Protein AF-0000000085125253 (afdb_homodimer)

Nearest PDB structures (foldseek):
  2y75-assembly1_E  TM=8.757E-01  e=5.645E-10  Bacillus subtilis
  3lwf-assembly1_A  TM=8.964E-01  e=1.406E-09  Listeria innocua
  4cic-assembly1_B  TM=8.624E-01  e=1.494E-09  Thermincola potens JR
  4chu-assembly1_A  TM=8.860E-01  e=1.112E-08  Escherichia coli K-12
  7b0c-assembly1_B  TM=8.410E-01  e=1.616E-07  Streptomyces coelicolor A3(2)

Solvent-accessible surface area (backbone atoms only — not comparable to full-atom values): 14704 Å² total; per-residue (Å²): 100,22,40,32,49,59,58,30,45,50,43,50,41,46,50,49,54,48,66,67,48,82,78,79,57,48,43,39,64,68,55,46,19,63,75,47,70,37,60,56,73,61,45,52,54,45,51,50,40,35,34,74,65,58,54,30,41,76,42,80,64,100,80,19,22,37,35,64,53,58,61,45,76,75,39,37,45,40,58,56,37,30,51,58,57,72,52,80,33,45,53,77,51,82,55,86,46,65,42,58,42,53,50,52,52,52,49,34,55,55,53,53,56,74,29,65,47,27,54,50,57,52,53,59,35,46,54,50,48,53,51,54,56,58,63,75,100,100,22,40,32,48,58,58,32,45,50,44,50,40,46,51,50,54,48,66,68,48,80,79,79,56,48,41,39,62,69,56,45,21,64,75,48,70,38,61,58,73,60,43,52,53,46,51,50,39,34,34,74,67,59,55,30,41,77,42,81,64,98,79,18,21,37,34,66,54,58,61,46,76,76,37,36,44,41,58,55,36,29,51,56,56,72,52,79,36,45,55,77,51,82,55,84,46,65,41,57,41,53,51,50,52,52,50,35,55,56,54,53,57,74,29,65,48,28,54,51,56,52,53,59,36,44,54,51,48,52,50,53,56,60,62,73,99

Radius of gyration: 22.9 Å; Cα contacts (8 Å, |Δi|>4): 423; chains: 2; bounding box: 35×75×64 Å

Sequence (274 aa):
MALISSKGVYGLAAMHELLQNEENKPMQSREISARADIPQSYLEQLLGKLKHAGLVLSTRGSKGGYMLAKDPKDILIKDIIIALEDDIKIIDTKSNNPILNIFFDETKEKTKKLFNLSLKDLKQYQDKYNQYLHYSIMALISSKGVYGLAAMHELLQNEENKPMQSREISARADIPQSYLEQLLGKLKHAGLVLSTRGSKGGYMLAKDPKDILIKDIIIALEDDIKIIDTKSNNPILNIFFDETKEKTKKLFNLSLKDLKQYQDKYNQYLHYSI

InterPro domains:
  IPR000944 Transcription regulator Rrf2 [PF02082] (4-97)
  IPR000944 Transcription regulator Rrf2 [PS51197] (3-136)
  IPR000944 Transcription regulator Rrf2 [PTHR33221] (4-124)
  IPR000944 Transcription regulator Rrf2 [TIGR00738] (4-100)
  IPR030489 Transcription regulator Rrf2-type, conserved site [PS01332] (50-68)
  IPR036388 Winged helix-like DNA-binding domain superfamily [G3DSA:1.10.10.10] (3-137)
  IPR036390 Winged helix DNA-binding domain superfamily [SSF46785] (4-123)

Organism: Arcobacter nitrofigilis (strain ATCC 33309 / DSM 7299 / CCUG 15893 / LMG 7604 / NCTC 12251 / CI) (NCBI:txid572480)

Structure (mmCIF, N/CA/C/O backbone):
data_AF-0000000085125253-model_v1
#
loop_
_entity.id
_entity.type
_entity.pdbx_descrip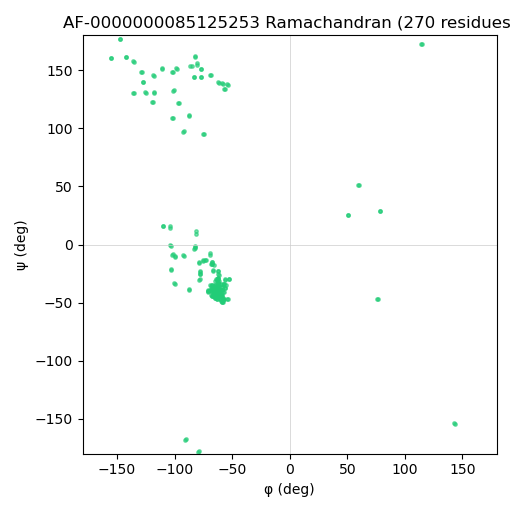tion
1 polymer 'Transcriptional regulator, BadM/Rrf2 family'
#
loop_
_atom_site.group_PDB
_atom_site.id
_atom_site.type_symbol
_atom_site.label_atom_id
_atom_site.label_alt_id
_atom_site.label_comp_id
_atom_site.label_asym_id
_atom_site.label_entity_id
_atom_site.label_seq_id
_atom_site.pdbx_PDB_ins_code
_atom_site.Cartn_x
_atom_site.Cartn_y
_atom_site.Cartn_z
_atom_site.occupancy
_atom_site.B_iso_or_equiv
_atom_site.auth_seq_id
_atom_site.auth_comp_id
_atom_site.auth_asym_id
_atom_site.auth_atom_id
_atom_site.pdbx_PDB_model_num
ATOM 1 N N . MET A 1 1 ? 9.805 2.846 -0.818 1 66.94 1 MET A N 1
ATOM 2 C CA . MET A 1 1 ? 9.383 1.567 -0.251 1 66.94 1 MET A CA 1
ATOM 3 C C . MET A 1 1 ? 8.008 1.163 -0.78 1 66.94 1 MET A C 1
ATOM 5 O O . MET A 1 1 ? 7.176 2.021 -1.074 1 66.94 1 MET A O 1
ATOM 9 N N . ALA A 1 2 ? 7.828 -0.091 -1.382 1 88.06 2 ALA A N 1
ATOM 10 C CA . ALA A 1 2 ? 6.594 -0.542 -2.018 1 88.06 2 ALA A CA 1
ATOM 11 C C . ALA A 1 2 ? 5.785 -1.433 -1.076 1 88.06 2 ALA A C 1
ATOM 13 O O . ALA A 1 2 ? 6.34 -2.033 -0.153 1 88.06 2 ALA A O 1
ATOM 14 N N . LEU A 1 3 ? 4.559 -1.455 -1.214 1 92.19 3 LEU A N 1
ATOM 15 C CA . LEU A 1 3 ? 3.658 -2.258 -0.397 1 92.19 3 LEU A CA 1
ATOM 16 C C . LEU A 1 3 ? 4.02 -3.736 -0.48 1 92.19 3 LEU A C 1
ATOM 18 O O . LEU A 1 3 ? 4.016 -4.441 0.534 1 92.19 3 LEU A O 1
ATOM 22 N N . ILE A 1 4 ? 4.355 -4.184 -1.695 1 94.5 4 ILE A N 1
ATOM 23 C CA . ILE A 1 4 ? 4.715 -5.57 -1.974 1 94.5 4 ILE A CA 1
ATOM 24 C C . ILE A 1 4 ? 6.141 -5.633 -2.514 1 94.5 4 ILE A C 1
ATOM 26 O O . ILE A 1 4 ? 6.457 -5 -3.523 1 94.5 4 ILE A O 1
ATOM 30 N N . SER A 1 5 ? 6.977 -6.379 -1.844 1 93.62 5 SER A N 1
ATOM 31 C CA . SER A 1 5 ? 8.375 -6.516 -2.246 1 93.62 5 SER A CA 1
ATOM 32 C C . SER A 1 5 ? 8.523 -7.508 -3.395 1 93.62 5 SER A C 1
ATOM 34 O O . SER A 1 5 ? 7.527 -8.055 -3.885 1 93.62 5 SER A O 1
ATOM 36 N N . SER A 1 6 ? 9.773 -7.719 -3.797 1 93.5 6 SER A N 1
ATOM 37 C CA . SER A 1 6 ? 10.062 -8.719 -4.82 1 93.5 6 SER A CA 1
ATOM 38 C C . SER A 1 6 ? 9.648 -10.117 -4.363 1 93.5 6 SER A C 1
ATOM 40 O O . SER A 1 6 ? 9.227 -10.938 -5.176 1 93.5 6 SER A O 1
ATOM 42 N N . LYS A 1 7 ? 9.727 -10.344 -3.051 1 94.94 7 LYS A N 1
ATOM 43 C CA . LYS A 1 7 ? 9.297 -11.625 -2.494 1 94.94 7 LYS A CA 1
ATOM 44 C C . LYS A 1 7 ? 7.836 -11.906 -2.818 1 94.94 7 LYS A C 1
ATOM 46 O O . LYS A 1 7 ? 7.492 -13 -3.26 1 94.94 7 LYS A O 1
ATOM 51 N N . GLY A 1 8 ? 7.016 -10.906 -2.555 1 96.19 8 GLY A N 1
ATOM 52 C CA . GLY A 1 8 ? 5.602 -11.047 -2.848 1 96.19 8 GLY A CA 1
ATOM 53 C C . GLY A 1 8 ? 5.312 -11.219 -4.328 1 96.19 8 GLY A C 1
ATOM 54 O O . GLY A 1 8 ? 4.48 -12.039 -4.711 1 96.19 8 GLY A O 1
ATOM 55 N N . VAL A 1 9 ? 6.027 -10.445 -5.141 1 96.69 9 VAL A N 1
ATOM 56 C CA . VAL A 1 9 ? 5.824 -10.5 -6.586 1 96.69 9 VAL A CA 1
ATOM 57 C C . VAL A 1 9 ? 6.223 -11.875 -7.113 1 96.69 9 VAL A C 1
ATOM 59 O O . VAL A 1 9 ? 5.445 -12.531 -7.809 1 96.69 9 VAL A O 1
ATOM 62 N N . TYR A 1 10 ? 7.355 -12.359 -6.691 1 97.44 10 TYR A N 1
ATOM 63 C CA . TYR A 1 10 ? 7.852 -13.641 -7.164 1 97.44 10 TYR A CA 1
ATOM 64 C C . TYR A 1 10 ? 7.02 -14.789 -6.602 1 97.44 10 TYR A C 1
ATOM 66 O O . TYR A 1 10 ? 6.75 -15.773 -7.297 1 97.44 10 TYR A O 1
ATOM 74 N N . GLY A 1 11 ? 6.668 -14.656 -5.367 1 98.12 11 GLY A N 1
ATOM 75 C CA . GLY A 1 11 ? 5.828 -15.688 -4.77 1 98.12 11 GLY A CA 1
ATOM 76 C C . GLY A 1 11 ? 4.496 -15.852 -5.473 1 98.12 11 GLY A C 1
ATOM 77 O O . GLY A 1 11 ? 4.059 -16.969 -5.73 1 98.12 11 GLY A O 1
ATOM 78 N N . LEU A 1 12 ? 3.891 -14.711 -5.773 1 97.94 12 LEU A N 1
ATOM 79 C CA . LEU A 1 12 ? 2.621 -14.781 -6.492 1 97.94 12 LEU A CA 1
ATOM 80 C C . LEU A 1 12 ? 2.818 -15.352 -7.891 1 97.94 12 LEU A C 1
ATOM 82 O O . LEU A 1 12 ? 1.965 -16.094 -8.391 1 97.94 12 LEU A O 1
ATOM 86 N N . ALA A 1 13 ? 3.939 -15.016 -8.539 1 98 13 ALA A N 1
ATOM 87 C CA . ALA A 1 13 ? 4.258 -15.586 -9.844 1 98 13 ALA A CA 1
ATOM 88 C C . ALA A 1 13 ? 4.398 -17.109 -9.766 1 98 13 ALA A C 1
ATOM 90 O O . ALA A 1 13 ? 3.902 -17.828 -10.625 1 98 13 ALA A O 1
ATOM 91 N N . ALA A 1 14 ? 5.09 -17.578 -8.758 1 98.31 14 ALA A N 1
ATOM 92 C CA . ALA A 1 14 ? 5.246 -19.016 -8.547 1 98.31 14 ALA A CA 1
ATOM 93 C C . ALA A 1 14 ? 3.889 -19.703 -8.375 1 98.31 14 ALA A C 1
ATOM 95 O O . ALA A 1 14 ? 3.625 -20.734 -8.984 1 98.31 14 ALA A O 1
ATOM 96 N N . MET A 1 15 ? 3.014 -19.062 -7.562 1 98.25 15 MET A N 1
ATOM 97 C CA . MET A 1 15 ? 1.678 -19.609 -7.332 1 98.25 15 MET A CA 1
ATOM 98 C C . MET A 1 15 ? 0.865 -19.625 -8.617 1 98.25 15 MET A C 1
ATOM 100 O O . MET A 1 15 ? 0.09 -20.547 -8.859 1 98.25 15 MET A O 1
ATOM 104 N N . HIS A 1 16 ? 1.021 -18.578 -9.398 1 97.44 16 HIS A N 1
ATOM 105 C CA . HIS A 1 16 ? 0.33 -18.516 -10.68 1 97.44 16 HIS A CA 1
ATOM 106 C C . HIS A 1 16 ? 0.772 -19.641 -11.602 1 97.44 16 HIS A C 1
ATOM 108 O O . HIS A 1 16 ? -0.047 -20.234 -12.32 1 97.44 16 HIS A O 1
ATOM 114 N N . GLU A 1 17 ? 2.08 -20 -11.625 1 96.62 17 GLU A N 1
ATOM 115 C CA . GLU A 1 17 ? 2.561 -21.125 -12.422 1 96.62 17 GLU A CA 1
ATOM 116 C C . GLU A 1 17 ? 1.928 -22.422 -11.961 1 96.62 17 GLU A C 1
ATOM 118 O O . GLU A 1 17 ? 1.537 -23.266 -12.789 1 96.62 17 GLU A O 1
ATOM 123 N N . LEU A 1 18 ? 1.818 -22.594 -10.695 1 97.38 18 LEU A N 1
ATOM 124 C CA . LEU A 1 18 ? 1.199 -23.797 -10.164 1 97.38 18 LEU A CA 1
ATOM 125 C C . LEU A 1 18 ? -0.274 -23.875 -10.547 1 97.38 18 LEU A C 1
ATOM 127 O O . LEU A 1 18 ? -0.805 -24.953 -10.781 1 97.38 18 LEU A O 1
ATOM 131 N N . LEU A 1 19 ? -0.923 -22.688 -10.539 1 96 19 LEU A N 1
ATOM 132 C CA . LEU A 1 19 ? -2.32 -22.594 -10.945 1 96 19 LEU A CA 1
ATOM 133 C C . LEU A 1 19 ? -2.502 -23.078 -12.375 1 96 19 LEU A C 1
ATOM 135 O O . LEU A 1 19 ? -3.523 -23.688 -12.703 1 96 19 LEU A O 1
ATOM 139 N N . GLN A 1 20 ? -1.543 -22.812 -13.234 1 92.75 20 GLN A N 1
ATOM 140 C CA . GLN A 1 20 ? -1.629 -23.156 -14.648 1 92.75 20 GLN A CA 1
ATOM 141 C C . GLN A 1 20 ? -1.409 -24.641 -14.875 1 92.75 20 GLN A C 1
ATOM 143 O O . GLN A 1 20 ? -1.661 -25.156 -15.969 1 92.75 20 GLN A O 1
ATOM 148 N N . ASN A 1 21 ? -0.9 -25.281 -13.82 1 89.06 21 ASN A N 1
ATOM 149 C CA . ASN A 1 21 ? -0.652 -26.719 -13.93 1 89.06 21 ASN A CA 1
ATOM 150 C C . ASN A 1 21 ? -1.952 -27.516 -13.875 1 89.06 21 ASN A C 1
ATOM 152 O O . ASN A 1 21 ? -2.475 -27.781 -12.789 1 89.06 21 ASN A O 1
ATOM 156 N N . GLU A 1 22 ? -2.59 -27.891 -14.906 1 78.88 22 GLU A N 1
ATOM 157 C CA . GLU A 1 22 ? -3.895 -28.531 -15.023 1 78.88 22 GLU A CA 1
ATOM 158 C C . GLU A 1 22 ? -3.801 -30.031 -14.719 1 78.88 22 GLU A C 1
ATOM 160 O O . GLU A 1 22 ? -4.82 -30.688 -14.516 1 78.88 22 GLU A O 1
ATOM 165 N N . GLU A 1 23 ? -2.646 -30.594 -14.703 1 80.5 23 GLU A N 1
ATOM 166 C CA . GLU A 1 23 ? -2.488 -32.031 -14.586 1 80.5 23 GLU A CA 1
ATOM 167 C C . GLU A 1 23 ? -2.57 -32.5 -13.133 1 80.5 23 GLU A C 1
ATOM 169 O O . GLU A 1 23 ? -2.645 -33.688 -12.852 1 80.5 23 GLU A O 1
ATOM 174 N N . ASN A 1 24 ? -2.729 -31.594 -12.219 1 79.25 24 ASN A N 1
ATOM 175 C CA . ASN A 1 24 ? -2.771 -31.891 -10.789 1 79.25 24 ASN A CA 1
ATOM 176 C C . ASN A 1 24 ? -1.574 -32.75 -10.359 1 79.25 24 ASN A C 1
ATOM 178 O O . ASN A 1 24 ? -1.718 -33.656 -9.562 1 79.25 24 ASN A O 1
ATOM 182 N N . LYS A 1 25 ? -0.49 -32.688 -11.07 1 90.81 25 LYS A N 1
ATOM 183 C CA . LYS A 1 25 ? 0.774 -33.312 -10.695 1 90.81 25 LYS A CA 1
ATOM 184 C C . LYS A 1 25 ? 1.757 -32.281 -10.141 1 90.81 25 LYS A C 1
ATOM 186 O O . LYS A 1 25 ? 1.721 -31.109 -10.523 1 90.81 25 LYS A O 1
ATOM 191 N N . PRO A 1 26 ? 2.574 -32.812 -9.211 1 96.5 26 PRO A N 1
ATOM 192 C CA . PRO A 1 26 ? 3.58 -31.875 -8.688 1 96.5 26 PRO A CA 1
ATOM 193 C C . PRO A 1 26 ? 4.484 -31.297 -9.781 1 96.5 26 PRO A C 1
ATOM 195 O O . PRO A 1 26 ? 4.824 -32 -10.734 1 96.5 26 PRO A O 1
ATOM 198 N N . MET A 1 27 ? 4.75 -30.016 -9.672 1 97.25 27 MET A N 1
ATOM 199 C CA . MET A 1 27 ? 5.699 -29.359 -10.562 1 97.25 27 MET A CA 1
ATOM 200 C C . MET A 1 27 ? 7.055 -29.188 -9.883 1 97.25 27 MET A C 1
ATOM 202 O O . MET A 1 27 ? 7.133 -28.719 -8.75 1 97.25 27 MET A O 1
ATOM 206 N N . GLN A 1 28 ? 8.094 -29.547 -10.602 1 97.06 28 GLN A N 1
ATOM 207 C CA . GLN A 1 28 ? 9.43 -29.438 -10.039 1 97.06 28 GLN A CA 1
ATOM 208 C C . GLN A 1 28 ? 9.836 -27.969 -9.883 1 97.06 28 GLN A C 1
ATOM 210 O O . GLN A 1 28 ? 9.492 -27.125 -10.719 1 97.06 28 GLN A O 1
ATOM 215 N N . SER A 1 29 ? 10.633 -27.703 -8.789 1 97.38 29 SER A N 1
ATOM 216 C CA . SER A 1 29 ? 11.07 -26.344 -8.531 1 97.38 29 SER A CA 1
ATOM 217 C C . SER A 1 29 ? 11.836 -25.766 -9.719 1 97.38 29 SER A C 1
ATOM 219 O O . SER A 1 29 ? 11.727 -24.578 -10.023 1 97.38 29 SER A O 1
ATOM 221 N N . ARG A 1 30 ? 12.586 -26.625 -10.422 1 97.06 30 ARG A N 1
ATOM 222 C CA . ARG A 1 30 ? 13.336 -26.156 -11.586 1 97.06 30 ARG A CA 1
ATOM 223 C C . ARG A 1 30 ? 12.398 -25.688 -12.688 1 97.06 30 ARG A C 1
ATOM 225 O O . ARG A 1 30 ? 12.688 -24.719 -13.383 1 97.06 30 ARG A O 1
ATOM 232 N N . GLU A 1 31 ? 11.336 -26.406 -12.867 1 96.81 31 GLU A N 1
ATOM 233 C CA . GLU A 1 31 ? 10.344 -26.016 -13.867 1 96.81 31 GLU A CA 1
ATOM 234 C C . GLU A 1 31 ? 9.656 -24.719 -13.492 1 96.81 31 GLU A C 1
ATOM 236 O O . GLU A 1 31 ? 9.477 -23.828 -14.336 1 96.81 31 GLU A O 1
ATOM 241 N N . ILE A 1 32 ? 9.258 -24.547 -12.234 1 97.88 32 ILE A N 1
ATOM 242 C CA . ILE A 1 32 ? 8.633 -23.312 -11.75 1 97.88 32 ILE A CA 1
ATOM 243 C C . ILE A 1 32 ? 9.594 -22.141 -11.938 1 97.88 32 ILE A C 1
ATOM 245 O O . ILE A 1 32 ? 9.195 -21.078 -12.422 1 97.88 32 ILE A O 1
ATOM 249 N N . SER A 1 33 ? 10.828 -22.375 -11.531 1 98.31 33 SER A N 1
ATOM 250 C CA . SER A 1 33 ? 11.875 -21.375 -11.672 1 98.31 33 SER A CA 1
ATOM 251 C C . SER A 1 33 ? 11.992 -20.891 -13.117 1 98.31 33 SER A C 1
ATOM 253 O O . SER A 1 33 ? 12 -19.688 -13.383 1 98.31 33 SER A O 1
ATOM 255 N N . ALA A 1 34 ? 12.008 -21.797 -14.055 1 97.62 34 ALA A N 1
ATOM 256 C CA . ALA A 1 34 ? 12.156 -21.469 -15.477 1 97.62 34 ALA A CA 1
ATOM 257 C C . ALA A 1 34 ? 10.93 -20.734 -16 1 97.62 34 ALA A C 1
ATOM 259 O O . ALA A 1 34 ? 11.055 -19.719 -16.688 1 97.62 34 ALA A O 1
ATOM 260 N N . ARG A 1 35 ? 9.797 -21.172 -15.656 1 95.94 35 ARG A N 1
ATOM 261 C CA . ARG A 1 35 ? 8.555 -20.609 -16.172 1 95.94 35 ARG A CA 1
ATOM 262 C C . ARG A 1 35 ? 8.312 -19.219 -15.594 1 95.94 35 ARG A C 1
ATOM 264 O O . ARG A 1 35 ? 7.867 -18.312 -16.297 1 95.94 35 ARG A O 1
ATOM 271 N N . ALA A 1 36 ? 8.602 -19.031 -14.305 1 96.38 36 ALA A N 1
ATOM 272 C CA . ALA A 1 36 ? 8.336 -17.766 -13.625 1 96.38 36 ALA A CA 1
ATOM 273 C C . ALA A 1 36 ? 9.547 -16.844 -13.695 1 96.38 36 ALA A C 1
ATOM 275 O O . ALA A 1 36 ? 9.477 -15.688 -13.281 1 96.38 36 ALA A O 1
ATOM 276 N N . ASP A 1 37 ? 10.656 -17.375 -14.156 1 96.38 37 ASP A N 1
ATOM 277 C CA . ASP A 1 37 ? 11.898 -16.609 -14.25 1 96.38 37 ASP A CA 1
ATOM 278 C C . ASP A 1 37 ? 12.336 -16.094 -12.875 1 96.38 37 ASP A C 1
ATOM 280 O O . ASP A 1 37 ? 12.555 -14.898 -12.703 1 96.38 37 ASP A O 1
ATOM 284 N N . ILE A 1 38 ? 12.391 -16.984 -11.969 1 97.38 38 ILE A N 1
ATOM 285 C CA . ILE A 1 38 ? 12.844 -16.75 -10.602 1 97.38 38 ILE A CA 1
ATOM 286 C C . ILE A 1 38 ? 14.078 -17.594 -10.312 1 97.38 38 ILE A C 1
ATOM 288 O O . ILE A 1 38 ? 14.078 -18.812 -10.547 1 97.38 38 ILE A O 1
ATOM 292 N N . PRO A 1 39 ? 15.102 -16.938 -9.773 1 97.25 39 PRO A N 1
ATOM 293 C CA . PRO A 1 39 ? 16.266 -17.75 -9.406 1 97.25 39 PRO A CA 1
ATOM 294 C C . PRO A 1 39 ? 15.898 -18.922 -8.5 1 97.25 39 PRO A C 1
ATOM 296 O O . PRO A 1 39 ? 15.141 -18.75 -7.539 1 97.25 39 PRO A O 1
ATOM 299 N N . GLN A 1 40 ? 16.469 -20.062 -8.789 1 97.69 40 GLN A N 1
ATOM 300 C CA . GLN A 1 40 ? 16.078 -21.312 -8.148 1 97.69 40 GLN A CA 1
ATOM 301 C C . GLN A 1 40 ? 16.219 -21.219 -6.637 1 97.69 40 GLN A C 1
ATOM 303 O O . GLN A 1 40 ? 15.328 -21.609 -5.891 1 97.69 40 GLN A O 1
ATOM 308 N N . SER A 1 41 ? 17.344 -20.703 -6.168 1 97.75 41 SER A N 1
ATOM 309 C CA . SER A 1 41 ? 17.594 -20.609 -4.734 1 97.75 41 SER A CA 1
ATOM 310 C C . SER A 1 41 ? 16.562 -19.719 -4.051 1 97.75 41 SER A C 1
ATOM 312 O O . SER A 1 41 ? 16.078 -20.031 -2.969 1 97.75 41 SER A O 1
ATOM 314 N N . TYR A 1 42 ? 16.266 -18.656 -4.672 1 97.56 42 TYR A N 1
ATOM 315 C CA . TYR A 1 42 ? 15.281 -17.719 -4.141 1 97.56 42 TYR A CA 1
ATOM 316 C C . TYR A 1 42 ? 13.891 -18.344 -4.141 1 97.56 42 TYR A C 1
ATOM 318 O O . TYR A 1 42 ? 13.141 -18.203 -3.17 1 97.56 42 TYR A O 1
ATOM 326 N N . LEU A 1 43 ? 13.547 -19.047 -5.219 1 98.38 43 LEU A N 1
ATOM 327 C CA . LEU A 1 43 ? 12.258 -19.719 -5.332 1 98.38 43 LEU A CA 1
ATOM 328 C C . LEU A 1 43 ? 12.07 -20.734 -4.203 1 98.38 43 LEU A C 1
ATOM 330 O O . LEU A 1 43 ? 10.984 -20.812 -3.623 1 98.38 43 LEU A O 1
ATOM 334 N N . GLU A 1 44 ? 13.102 -21.453 -3.947 1 98 44 GLU A N 1
ATOM 335 C CA . GLU A 1 44 ? 13.008 -22.484 -2.914 1 98 44 GLU A CA 1
ATOM 336 C C . GLU A 1 44 ? 12.703 -21.859 -1.552 1 98 44 GLU A C 1
ATOM 338 O O . GLU A 1 44 ? 11.961 -22.438 -0.754 1 98 44 GLU A O 1
ATOM 343 N N . GLN A 1 45 ? 13.25 -20.688 -1.294 1 98.12 45 GLN A N 1
ATOM 344 C CA . GLN A 1 45 ? 12.938 -19.969 -0.065 1 98.12 45 GLN A CA 1
ATOM 345 C C . GLN A 1 45 ? 11.469 -19.562 -0.026 1 98.12 45 GLN A C 1
ATOM 347 O O . GLN A 1 45 ? 10.797 -19.719 1 1 98.12 45 GLN A O 1
ATOM 352 N N . LEU A 1 46 ? 10.992 -19.094 -1.102 1 98.5 46 LEU A N 1
ATOM 353 C CA . LEU A 1 46 ? 9.602 -18.656 -1.197 1 98.5 46 LEU A CA 1
ATOM 354 C C . LEU A 1 46 ? 8.648 -19.828 -1.042 1 98.5 46 LEU A C 1
ATOM 356 O O . LEU A 1 46 ? 7.66 -19.75 -0.311 1 98.5 46 LEU A O 1
ATOM 360 N N . LEU A 1 47 ? 9.008 -20.938 -1.748 1 98.69 47 LEU A N 1
ATOM 361 C CA . LEU A 1 47 ? 8.172 -22.125 -1.675 1 98.69 47 LEU A CA 1
ATOM 362 C C . LEU A 1 47 ? 8.148 -22.688 -0.257 1 98.69 47 LEU A C 1
ATOM 364 O O . LEU A 1 47 ? 7.129 -23.234 0.184 1 98.69 47 LEU A O 1
ATOM 368 N N . GLY A 1 48 ? 9.289 -22.578 0.384 1 98.5 48 GLY A N 1
ATOM 369 C CA . GLY A 1 48 ? 9.328 -22.969 1.78 1 98.5 48 GLY A CA 1
ATOM 370 C C . GLY A 1 48 ? 8.344 -22.203 2.646 1 98.5 48 GLY A C 1
ATOM 371 O O . GLY A 1 48 ? 7.625 -22.797 3.453 1 98.5 48 GLY A O 1
ATOM 372 N N . LYS A 1 49 ? 8.273 -20.938 2.523 1 98.44 49 LYS A N 1
ATOM 373 C CA . LYS A 1 49 ? 7.355 -20.094 3.279 1 98.44 49 LYS A CA 1
ATOM 374 C C . LYS A 1 49 ? 5.902 -20.406 2.926 1 98.44 49 LYS A C 1
ATOM 376 O O . LYS A 1 49 ? 5.043 -20.453 3.807 1 98.44 49 LYS A O 1
ATOM 381 N N . LEU A 1 50 ? 5.652 -20.594 1.655 1 98.75 50 LEU A N 1
ATOM 382 C CA . LEU A 1 50 ? 4.305 -20.891 1.185 1 98.75 50 LEU A CA 1
ATOM 383 C C . LEU A 1 50 ? 3.838 -22.25 1.703 1 98.75 50 LEU A C 1
ATOM 385 O O . LEU A 1 50 ? 2.664 -22.422 2.035 1 98.75 50 LEU A O 1
ATOM 389 N N . LYS A 1 51 ? 4.758 -23.203 1.766 1 98.75 51 LYS A N 1
ATOM 390 C CA . LYS A 1 51 ? 4.449 -24.516 2.322 1 98.75 51 LYS A CA 1
ATOM 391 C C . LYS A 1 51 ? 4.117 -24.422 3.809 1 98.75 51 LYS A C 1
ATOM 393 O O . LYS A 1 51 ? 3.135 -25 4.27 1 98.75 51 LYS A O 1
ATOM 398 N N . HIS A 1 52 ? 4.898 -23.688 4.492 1 98.25 52 HIS A N 1
ATOM 399 C CA . HIS A 1 52 ? 4.672 -23.484 5.922 1 98.25 52 HIS A CA 1
ATOM 400 C C . HIS A 1 52 ? 3.307 -22.859 6.18 1 98.25 52 HIS A C 1
ATOM 402 O O . HIS A 1 52 ? 2.645 -23.188 7.168 1 98.25 52 HIS A O 1
ATOM 408 N N . ALA A 1 53 ? 2.881 -22.016 5.289 1 98.12 53 ALA A N 1
ATOM 409 C CA . ALA A 1 53 ? 1.604 -21.312 5.43 1 98.12 53 ALA A CA 1
ATOM 410 C C . ALA A 1 53 ? 0.448 -22.188 4.953 1 98.12 53 ALA A C 1
ATOM 412 O O . ALA A 1 53 ? -0.71 -21.766 4.98 1 98.12 53 ALA A O 1
ATOM 413 N N . GLY A 1 54 ? 0.721 -23.328 4.453 1 98.56 54 GLY A N 1
ATOM 414 C CA . GLY A 1 54 ? -0.309 -24.266 4.016 1 98.56 54 GLY A CA 1
ATOM 415 C C . GLY A 1 54 ? -0.894 -23.906 2.66 1 98.56 54 GLY A C 1
ATOM 416 O O . GLY A 1 54 ? -2.049 -24.219 2.375 1 98.56 54 GLY A O 1
ATOM 417 N N . LEU A 1 55 ? -0.109 -23.266 1.82 1 98.69 55 LEU A N 1
ATOM 418 C CA . LEU A 1 55 ? -0.62 -22.797 0.536 1 98.69 55 LEU A CA 1
ATOM 419 C C . LEU A 1 55 ? -0.15 -23.703 -0.598 1 98.69 55 LEU A C 1
ATOM 421 O O . LEU A 1 55 ? -0.753 -23.734 -1.674 1 98.69 55 LEU A O 1
ATOM 425 N N . VAL A 1 56 ? 0.955 -24.453 -0.352 1 98.56 56 VAL A N 1
ATOM 426 C CA . VAL A 1 56 ? 1.437 -25.453 -1.292 1 98.56 56 VAL A CA 1
ATOM 427 C C . VAL A 1 56 ? 1.816 -26.719 -0.537 1 98.56 56 VAL A C 1
ATOM 429 O O . VAL A 1 56 ? 2.012 -26.703 0.681 1 98.56 56 VAL A O 1
ATOM 432 N N . LEU A 1 57 ? 1.816 -27.781 -1.258 1 97.81 57 LEU A N 1
ATOM 433 C CA . LEU A 1 57 ? 2.34 -29.062 -0.798 1 97.81 57 LEU A CA 1
ATOM 434 C C . LEU A 1 57 ? 3.613 -29.438 -1.553 1 97.81 57 LEU A C 1
ATOM 436 O O . LEU A 1 57 ? 3.812 -29 -2.689 1 97.81 57 LEU A O 1
ATOM 440 N N . SER A 1 58 ? 4.426 -30.172 -0.904 1 97.5 58 SER A N 1
ATOM 441 C CA . SER A 1 58 ? 5.652 -30.641 -1.547 1 97.5 58 SER A CA 1
ATOM 442 C C . SER A 1 58 ? 5.809 -32.156 -1.429 1 97.5 58 SER A C 1
ATOM 444 O O . SER A 1 58 ? 5.398 -32.75 -0.428 1 97.5 58 SER A O 1
ATOM 446 N N . THR A 1 59 ? 6.254 -32.719 -2.455 1 94.94 59 THR A N 1
ATOM 447 C CA . THR A 1 59 ? 6.598 -34.125 -2.48 1 94.94 59 THR A CA 1
ATOM 448 C C . THR A 1 59 ? 8.031 -34.344 -2.961 1 94.94 59 THR A C 1
ATOM 450 O O . THR A 1 59 ? 8.453 -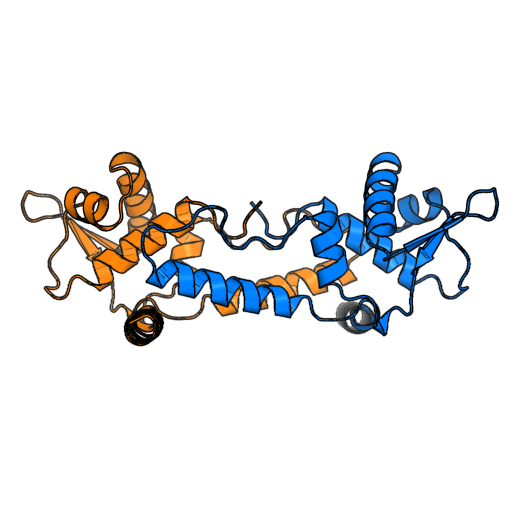33.719 -3.947 1 94.94 59 THR A O 1
ATOM 453 N N . ARG A 1 60 ? 8.789 -35.125 -2.242 1 91.12 60 ARG A N 1
ATOM 454 C CA . ARG A 1 60 ? 10.188 -35.375 -2.588 1 91.12 60 ARG A CA 1
ATOM 455 C C . ARG A 1 60 ? 10.297 -36.438 -3.684 1 91.12 60 ARG A C 1
ATOM 457 O O . ARG A 1 60 ? 9.359 -37.219 -3.896 1 91.12 60 ARG A O 1
ATOM 464 N N . GLY A 1 61 ? 11.258 -36.406 -4.352 1 88.44 61 GLY A N 1
ATOM 465 C CA . GLY A 1 61 ? 11.57 -37.469 -5.305 1 88.44 61 GLY A CA 1
ATOM 466 C C . GLY A 1 61 ? 11.547 -37 -6.746 1 88.44 61 GLY A C 1
ATOM 467 O O . GLY A 1 61 ? 11.094 -35.875 -7.031 1 88.44 61 GLY A O 1
ATOM 468 N N . SER A 1 62 ? 11.984 -37.875 -7.781 1 89.31 62 SER A N 1
ATOM 469 C CA . SER A 1 62 ? 12.094 -37.531 -9.195 1 89.31 62 SER A CA 1
ATOM 470 C C . SER A 1 62 ? 10.742 -37.156 -9.789 1 89.31 62 SER A C 1
ATOM 472 O O . SER A 1 62 ? 10.68 -36.406 -10.758 1 89.31 62 SER A O 1
ATOM 474 N N . LYS A 1 63 ? 9.664 -37.656 -9.203 1 90.31 63 LYS A N 1
ATOM 475 C CA . LYS A 1 63 ? 8.328 -37.312 -9.664 1 90.31 63 LYS A CA 1
ATOM 476 C C . LYS A 1 63 ? 7.668 -36.312 -8.711 1 90.31 63 LYS A C 1
ATOM 478 O O . LYS A 1 63 ? 6.449 -36.125 -8.75 1 90.31 63 LYS A O 1
ATOM 483 N N . GLY A 1 64 ? 8.586 -35.75 -7.844 1 95.12 64 GLY A N 1
ATOM 484 C CA . GLY A 1 64 ? 8.039 -34.844 -6.84 1 95.12 64 GLY A CA 1
ATOM 485 C C . GLY A 1 64 ? 7.98 -33.406 -7.301 1 95.12 64 GLY A C 1
ATOM 486 O O . GLY A 1 64 ? 7.949 -33.125 -8.5 1 95.12 64 GLY A O 1
ATOM 487 N N . GLY A 1 65 ? 7.738 -32.531 -6.332 1 97.31 65 GLY A N 1
ATOM 488 C CA . GLY A 1 65 ? 7.582 -31.109 -6.602 1 97.31 65 GLY A CA 1
ATOM 489 C C . GLY A 1 65 ? 6.527 -30.438 -5.734 1 97.31 65 GLY A C 1
ATOM 490 O O . GLY A 1 65 ? 6.32 -30.844 -4.586 1 97.31 65 GLY A O 1
ATOM 491 N N . TYR A 1 66 ? 6.047 -29.438 -6.285 1 98.19 66 TYR A N 1
ATOM 492 C CA . TYR A 1 66 ? 5.094 -28.625 -5.539 1 98.19 66 TYR A CA 1
ATOM 493 C C . TYR A 1 66 ? 3.74 -28.594 -6.238 1 98.19 66 TYR A C 1
ATOM 495 O O . TYR A 1 66 ? 3.666 -28.688 -7.465 1 98.19 66 TYR A O 1
ATOM 503 N N . MET A 1 67 ? 2.73 -28.547 -5.465 1 97.62 67 MET A N 1
ATOM 504 C CA . MET A 1 67 ? 1.376 -28.344 -5.965 1 97.62 67 MET A CA 1
ATOM 505 C C . MET A 1 67 ? 0.577 -27.453 -5.012 1 97.62 67 MET A C 1
ATOM 507 O O . MET A 1 67 ? 0.962 -27.266 -3.857 1 97.62 67 MET A O 1
ATOM 511 N N . LEU A 1 68 ? -0.499 -26.875 -5.496 1 97.88 68 LEU A N 1
ATOM 512 C CA . LEU A 1 68 ? -1.365 -26.094 -4.621 1 97.88 68 LEU A CA 1
ATOM 513 C C . LEU A 1 68 ? -1.948 -26.969 -3.516 1 97.88 68 LEU A C 1
ATOM 515 O O . LEU A 1 68 ? -2.324 -28.109 -3.758 1 97.88 68 LEU A O 1
ATOM 519 N N . ALA A 1 69 ? -2.033 -26.5 -2.322 1 97.5 69 ALA A N 1
ATOM 520 C CA . ALA A 1 69 ? -2.447 -27.281 -1.164 1 97.5 69 ALA A CA 1
ATOM 521 C C . ALA A 1 69 ? -3.963 -27.469 -1.135 1 97.5 69 ALA A C 1
ATOM 523 O O . ALA A 1 69 ? -4.477 -28.359 -0.459 1 97.5 69 ALA A O 1
ATOM 524 N N . LYS A 1 70 ? -4.723 -26.594 -1.784 1 96.25 70 LYS A N 1
ATOM 525 C CA . LYS A 1 70 ? -6.184 -26.609 -1.851 1 96.25 70 LYS A CA 1
ATOM 526 C C . LYS A 1 70 ? -6.68 -26.062 -3.188 1 96.25 70 LYS A C 1
ATOM 528 O O . LYS A 1 70 ? -5.879 -25.688 -4.047 1 96.25 70 LYS A O 1
ATOM 533 N N . ASP A 1 71 ? -7.973 -26.109 -3.348 1 96.56 71 ASP A N 1
ATOM 534 C CA . ASP A 1 71 ? -8.562 -25.547 -4.559 1 96.56 71 ASP A CA 1
ATOM 535 C C . ASP A 1 71 ? -8.18 -24.078 -4.734 1 96.56 71 ASP A C 1
ATOM 537 O O . ASP A 1 71 ? -8.195 -23.312 -3.77 1 96.56 71 ASP A O 1
ATOM 541 N N . PRO A 1 72 ? -7.785 -23.703 -5.922 1 97.06 72 PRO A N 1
ATOM 542 C CA . PRO A 1 72 ? -7.371 -22.312 -6.16 1 97.06 72 PRO A CA 1
ATOM 543 C C . PRO A 1 72 ? -8.422 -21.297 -5.707 1 97.06 72 PRO A C 1
ATOM 545 O O . PRO A 1 72 ? -8.078 -20.172 -5.344 1 97.06 72 PRO A O 1
ATOM 548 N N . LYS A 1 73 ? -9.742 -21.609 -5.727 1 97.25 73 LYS A N 1
ATOM 549 C CA . LYS A 1 73 ? -10.812 -20.719 -5.305 1 97.25 73 LYS A CA 1
ATOM 550 C C . LYS A 1 73 ? -10.742 -20.438 -3.807 1 97.25 73 LYS A C 1
ATOM 552 O O . LYS A 1 73 ? -11.336 -19.469 -3.318 1 97.25 73 LYS A O 1
ATOM 557 N N . ASP A 1 74 ? -9.984 -21.312 -3.084 1 97.94 74 ASP A N 1
ATOM 558 C CA . ASP A 1 74 ? -9.906 -21.219 -1.631 1 97.94 74 ASP A CA 1
ATOM 559 C C . ASP A 1 74 ? -8.578 -20.609 -1.194 1 97.94 74 ASP A C 1
ATOM 561 O O . ASP A 1 74 ? -8.305 -20.5 0.003 1 97.94 74 ASP A O 1
ATOM 565 N N . ILE A 1 75 ? -7.711 -20.266 -2.094 1 98.25 75 ILE A N 1
ATOM 566 C CA . ILE A 1 75 ? -6.441 -19.609 -1.813 1 98.25 75 ILE A CA 1
ATOM 567 C C . ILE A 1 75 ? -6.551 -18.125 -2.139 1 98.25 75 ILE A C 1
ATOM 569 O O . ILE A 1 75 ? -6.594 -17.734 -3.311 1 98.25 75 ILE A O 1
ATOM 573 N N . LEU A 1 76 ? -6.566 -17.344 -1.129 1 98.12 76 LEU A N 1
ATOM 574 C CA . LEU A 1 76 ? -6.676 -15.898 -1.321 1 98.12 76 LEU A CA 1
ATOM 575 C C . LEU A 1 76 ? -5.312 -15.289 -1.616 1 98.12 76 LEU A C 1
ATOM 577 O O . LEU A 1 76 ? -4.309 -15.672 -1.014 1 98.12 76 LEU A O 1
ATOM 581 N N . ILE A 1 77 ? -5.305 -14.312 -2.455 1 97.88 77 ILE A N 1
ATOM 582 C CA . ILE A 1 77 ? -4.07 -13.609 -2.795 1 97.88 77 ILE A CA 1
ATOM 583 C C . ILE A 1 77 ? -3.494 -12.945 -1.546 1 97.88 77 ILE A C 1
ATOM 585 O O . ILE A 1 77 ? -2.279 -12.938 -1.343 1 97.88 77 ILE A O 1
ATOM 589 N N . LYS A 1 78 ? -4.402 -12.43 -0.696 1 96.19 78 LYS A N 1
ATOM 590 C CA . LYS A 1 78 ? -3.961 -11.797 0.545 1 96.19 78 LYS A CA 1
ATOM 591 C C . LYS A 1 78 ? -3.158 -12.773 1.402 1 96.19 78 LYS A C 1
ATOM 593 O O . LYS A 1 78 ? -2.166 -12.391 2.025 1 96.19 78 LYS A O 1
ATOM 598 N N . ASP A 1 79 ? -3.566 -14.047 1.444 1 96.94 79 ASP A N 1
ATOM 599 C CA . ASP A 1 79 ? -2.869 -15.047 2.25 1 96.94 79 ASP A CA 1
ATOM 600 C C . ASP A 1 79 ? -1.477 -15.328 1.691 1 96.94 79 ASP A C 1
ATOM 602 O O . ASP A 1 79 ? -0.532 -15.555 2.449 1 96.94 79 ASP A O 1
ATOM 606 N N . ILE A 1 80 ? -1.361 -15.328 0.385 1 98.12 80 ILE A N 1
ATOM 607 C CA . ILE A 1 80 ? -0.071 -15.5 -0.272 1 98.12 80 ILE A CA 1
ATOM 608 C C . ILE A 1 80 ? 0.852 -14.336 0.091 1 98.12 80 ILE A C 1
ATOM 610 O O . ILE A 1 80 ? 1.995 -14.547 0.502 1 98.12 80 ILE A O 1
ATOM 614 N N . ILE A 1 81 ? 0.319 -13.117 -0.002 1 96.31 81 ILE A N 1
ATOM 615 C CA . ILE A 1 81 ? 1.11 -11.93 0.274 1 96.31 81 ILE A CA 1
ATOM 616 C C . ILE A 1 81 ? 1.534 -11.914 1.74 1 96.31 81 ILE A C 1
ATOM 618 O O . ILE A 1 81 ? 2.697 -11.656 2.055 1 96.31 81 ILE A O 1
ATOM 622 N N . ILE A 1 82 ? 0.654 -12.242 2.641 1 95 82 ILE A N 1
ATOM 623 C CA . ILE A 1 82 ? 0.951 -12.219 4.07 1 95 82 ILE A CA 1
ATOM 624 C C . ILE A 1 82 ? 2.02 -13.266 4.387 1 95 82 ILE A C 1
ATOM 626 O O . ILE A 1 82 ? 2.928 -13.016 5.18 1 95 82 ILE A O 1
ATOM 630 N N . ALA A 1 83 ? 1.953 -14.414 3.787 1 96.94 83 ALA A N 1
ATOM 631 C CA . ALA A 1 83 ? 2.92 -15.492 4.012 1 96.94 83 ALA A CA 1
ATOM 632 C C . ALA A 1 83 ? 4.324 -15.055 3.59 1 96.94 83 ALA A C 1
ATOM 634 O O . ALA A 1 83 ? 5.312 -15.477 4.191 1 96.94 83 ALA A O 1
ATOM 635 N N . LEU A 1 84 ? 4.383 -14.188 2.654 1 96.56 84 LEU A N 1
ATOM 636 C CA . LEU A 1 84 ? 5.668 -13.828 2.062 1 96.56 84 LEU A CA 1
ATOM 637 C C . LEU A 1 84 ? 6.188 -12.523 2.645 1 96.56 84 LEU A C 1
ATOM 639 O O . LEU A 1 84 ? 7.402 -12.312 2.727 1 96.56 84 LEU A O 1
ATOM 643 N N . GLU A 1 85 ? 5.281 -11.57 2.98 1 91.06 85 GLU A N 1
ATOM 644 C CA . GLU A 1 85 ? 5.641 -10.234 3.459 1 91.06 85 GLU A CA 1
ATOM 645 C C . GLU A 1 85 ? 5.543 -10.148 4.98 1 91.06 85 GLU A C 1
ATOM 647 O O . GLU A 1 85 ? 6.031 -9.195 5.586 1 91.06 85 GLU A O 1
ATOM 652 N N . ASP A 1 86 ? 5.004 -11.086 5.637 1 85.19 86 ASP A N 1
ATOM 653 C CA . ASP A 1 86 ? 4.664 -11.086 7.059 1 85.19 86 ASP A CA 1
ATOM 654 C C . ASP A 1 86 ? 3.402 -10.266 7.316 1 85.19 86 ASP A C 1
ATOM 656 O O . ASP A 1 86 ? 2.52 -10.688 8.062 1 85.19 86 ASP A O 1
ATOM 660 N N . ASP A 1 87 ? 3.328 -9.078 6.742 1 85.62 87 ASP A N 1
ATOM 661 C CA . ASP A 1 87 ? 2.123 -8.266 6.855 1 85.62 87 ASP A CA 1
ATOM 662 C C . ASP A 1 87 ? 2.006 -7.293 5.684 1 85.62 87 ASP A C 1
ATOM 664 O O . ASP A 1 87 ? 2.928 -7.176 4.871 1 85.62 87 ASP A O 1
ATOM 668 N N . ILE A 1 88 ? 0.761 -6.809 5.477 1 89.12 88 ILE A N 1
ATOM 669 C CA . ILE A 1 88 ? 0.539 -5.676 4.582 1 89.12 88 ILE A CA 1
ATOM 670 C C . ILE A 1 88 ? 0.556 -4.375 5.383 1 89.12 88 ILE A C 1
ATOM 672 O O . ILE A 1 88 ? -0.442 -4.016 6.012 1 89.12 88 ILE A O 1
ATOM 676 N N . LYS A 1 89 ? 1.664 -3.742 5.395 1 91.62 89 LYS A N 1
ATOM 677 C CA . LYS A 1 89 ? 1.869 -2.551 6.215 1 91.62 89 LYS A CA 1
ATOM 678 C C . LYS A 1 89 ? 1.631 -1.278 5.406 1 91.62 89 LYS A C 1
ATOM 680 O O . LYS A 1 89 ? 2.303 -1.04 4.402 1 91.62 89 LYS A O 1
ATOM 685 N N . ILE A 1 90 ? 0.709 -0.468 5.867 1 93.25 90 ILE A N 1
ATOM 686 C CA . ILE A 1 90 ? 0.444 0.787 5.172 1 93.25 90 ILE A CA 1
ATOM 687 C C . ILE A 1 90 ? 1.375 1.876 5.699 1 93.25 90 ILE A C 1
ATOM 689 O O . ILE A 1 90 ? 1.901 2.68 4.926 1 93.25 90 ILE A O 1
ATOM 693 N N . ILE A 1 91 ? 1.611 1.884 7.023 1 94.62 91 ILE A N 1
ATOM 694 C CA . ILE A 1 91 ? 2.562 2.805 7.633 1 94.62 91 ILE A CA 1
ATOM 695 C C . ILE A 1 91 ? 3.539 2.029 8.516 1 94.62 91 ILE A C 1
ATOM 697 O O . ILE A 1 91 ? 3.209 0.956 9.023 1 94.62 91 ILE A O 1
ATOM 701 N N . ASP A 1 92 ? 4.754 2.5 8.625 1 88.44 92 ASP A N 1
ATOM 702 C CA . ASP A 1 92 ? 5.738 1.843 9.477 1 88.44 92 ASP A CA 1
ATOM 703 C C . ASP A 1 92 ? 5.898 2.586 10.805 1 88.44 92 ASP A C 1
ATOM 705 O O . ASP A 1 92 ? 6.57 2.1 11.711 1 88.44 92 ASP A O 1
ATOM 709 N N . THR A 1 93 ? 5.254 3.793 10.883 1 91.31 93 THR A N 1
ATOM 710 C CA . THR A 1 93 ? 5.336 4.629 12.078 1 91.31 93 THR A CA 1
ATOM 711 C C . THR A 1 93 ? 3.963 5.195 12.438 1 91.31 93 THR A C 1
ATOM 713 O O . THR A 1 93 ? 3.256 5.715 11.57 1 91.31 93 THR A O 1
ATOM 716 N N . LYS A 1 94 ? 3.609 5.055 13.664 1 93.44 94 LYS A N 1
ATOM 717 C CA . LYS A 1 94 ? 2.348 5.645 14.102 1 93.44 94 LYS A CA 1
ATOM 718 C C . LYS A 1 94 ? 2.488 7.152 14.305 1 93.44 94 LYS A C 1
ATOM 720 O O .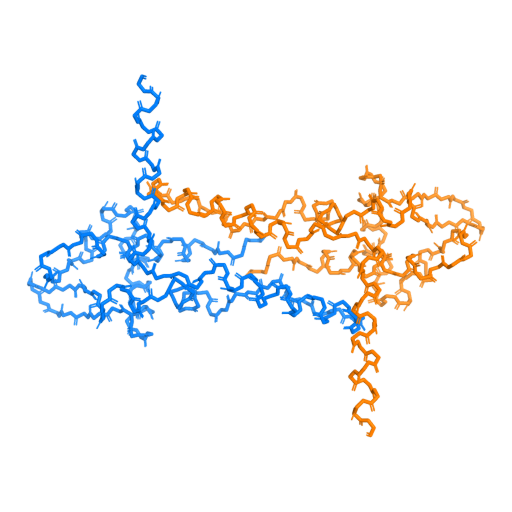 LYS A 1 94 ? 3.555 7.637 14.688 1 93.44 94 LYS A O 1
ATOM 725 N N . SER A 1 95 ? 1.448 7.777 13.969 1 94.38 95 SER A N 1
ATOM 726 C CA . SER A 1 95 ? 1.384 9.203 14.266 1 94.38 95 SER A CA 1
ATOM 727 C C . SER A 1 95 ? 1.083 9.445 15.742 1 94.38 95 SER A C 1
ATOM 729 O O . SER A 1 95 ? 0.46 8.609 16.406 1 94.38 95 SER A O 1
ATOM 731 N N . ASN A 1 96 ? 1.544 10.539 16.25 1 93.81 96 ASN A N 1
ATOM 732 C CA . ASN A 1 96 ? 1.109 10.938 17.578 1 93.81 96 ASN A CA 1
ATOM 733 C C . ASN A 1 96 ? -0.328 11.453 17.578 1 93.81 96 ASN A C 1
ATOM 735 O O . ASN A 1 96 ? -0.936 11.633 18.625 1 93.81 96 ASN A O 1
ATOM 739 N N . ASN A 1 97 ? -0.865 11.711 16.453 1 94.44 97 ASN A N 1
ATOM 740 C CA . ASN A 1 97 ? -2.25 12.133 16.281 1 94.44 97 ASN A CA 1
ATOM 741 C C . ASN A 1 97 ? -3.189 10.938 16.156 1 94.44 97 ASN A C 1
ATOM 743 O O . ASN A 1 97 ? -3.168 10.227 15.156 1 94.44 97 ASN A O 1
ATOM 747 N N . PRO A 1 98 ? -4.031 10.719 17.125 1 94.19 98 PRO A N 1
ATOM 748 C CA . PRO A 1 98 ? -4.887 9.531 17.109 1 94.19 98 PRO A CA 1
ATOM 749 C C . PRO A 1 98 ? -5.867 9.523 15.938 1 94.19 98 PRO A C 1
ATOM 751 O O . PRO A 1 98 ? -6.246 8.461 15.453 1 94.19 98 PRO A O 1
ATOM 754 N N . ILE A 1 99 ? -6.266 10.688 15.484 1 94.44 99 ILE A N 1
ATOM 755 C CA . ILE A 1 99 ? -7.18 10.805 14.359 1 94.44 99 ILE A CA 1
ATOM 756 C C . ILE A 1 99 ? -6.531 10.203 13.109 1 94.44 99 ILE A C 1
ATOM 758 O O . ILE A 1 99 ? -7.164 9.43 12.383 1 94.44 99 ILE A O 1
ATOM 762 N N . LEU A 1 100 ? -5.293 10.539 12.914 1 96.62 100 LEU A N 1
ATOM 763 C CA . LEU A 1 100 ? -4.578 10.023 11.75 1 96.62 100 LEU A CA 1
ATOM 764 C C . LEU A 1 100 ? -4.359 8.516 11.867 1 96.62 100 LEU A C 1
ATOM 766 O O . LEU A 1 100 ? -4.395 7.801 10.867 1 96.62 100 LEU A O 1
ATOM 770 N N . ASN A 1 101 ? -4.145 8.031 13.086 1 96.5 101 ASN A N 1
ATOM 771 C CA . ASN A 1 101 ? -3.969 6.598 13.266 1 96.5 101 ASN A CA 1
ATOM 772 C C . ASN A 1 101 ? -5.238 5.828 12.914 1 96.5 101 ASN A C 1
ATOM 774 O O . ASN A 1 101 ? -5.172 4.738 12.336 1 96.5 101 ASN A O 1
ATOM 778 N N . ILE A 1 102 ? -6.438 6.367 13.258 1 96.25 102 ILE A N 1
ATOM 779 C CA . ILE A 1 102 ? -7.699 5.75 12.867 1 96.25 102 ILE A CA 1
ATOM 780 C C . ILE A 1 102 ? -7.812 5.73 11.344 1 96.25 102 ILE A C 1
ATOM 782 O O . ILE A 1 102 ? -8.188 4.711 10.758 1 96.25 102 ILE A O 1
ATOM 786 N N . PHE A 1 103 ? -7.461 6.832 10.703 1 96.88 103 PHE A N 1
ATOM 787 C CA . PHE A 1 103 ? -7.473 6.93 9.25 1 96.88 103 PHE A CA 1
ATOM 788 C C . PHE A 1 103 ? -6.574 5.867 8.625 1 96.88 103 PHE A C 1
ATOM 790 O O . PHE A 1 103 ? -6.996 5.145 7.723 1 96.88 103 PHE A O 1
ATOM 797 N N . PHE A 1 104 ? -5.355 5.742 9.094 1 96.81 104 PHE A N 1
ATOM 798 C CA . PHE A 1 104 ? -4.402 4.797 8.531 1 96.81 104 PHE A CA 1
ATOM 799 C C . PHE A 1 104 ? -4.848 3.359 8.781 1 96.81 104 PHE A C 1
ATOM 801 O O . PHE A 1 104 ? -4.664 2.486 7.93 1 96.81 104 PHE A O 1
ATOM 808 N N . ASP A 1 105 ? -5.426 3.096 9.969 1 95.69 105 ASP A N 1
ATOM 809 C CA . ASP A 1 105 ? -5.918 1.755 10.273 1 95.69 105 ASP A CA 1
ATOM 810 C C . ASP A 1 105 ? -7.047 1.353 9.328 1 95.69 105 ASP A C 1
ATOM 812 O O . ASP A 1 105 ? -7.074 0.223 8.836 1 95.69 105 ASP A O 1
ATOM 816 N N . GLU A 1 106 ? -7.934 2.25 9.094 1 96.06 106 GLU A N 1
ATOM 817 C CA . GLU A 1 106 ? -9.023 1.963 8.164 1 96.06 106 GLU A CA 1
ATOM 818 C C . GLU A 1 106 ? -8.492 1.773 6.742 1 96.06 106 GLU A C 1
ATOM 820 O O . GLU A 1 106 ? -8.969 0.902 6.008 1 96.06 106 GLU A O 1
ATOM 825 N N . THR A 1 107 ? -7.566 2.629 6.352 1 95.75 107 THR A N 1
ATOM 826 C CA . THR A 1 107 ? -6.961 2.508 5.027 1 95.75 107 THR A CA 1
ATOM 827 C C . THR A 1 107 ? -6.258 1.161 4.879 1 95.75 107 THR A C 1
ATOM 829 O O . THR A 1 107 ? -6.305 0.546 3.811 1 95.75 107 THR A O 1
ATOM 832 N N . LYS A 1 108 ? -5.602 0.715 5.949 1 94.44 108 LYS A N 1
ATOM 833 C CA . LYS A 1 108 ? -4.961 -0.597 5.965 1 94.44 108 LYS A CA 1
ATOM 834 C C . LYS A 1 108 ? -5.969 -1.705 5.68 1 94.44 108 LYS A C 1
ATOM 836 O O . LYS A 1 108 ? -5.727 -2.566 4.832 1 94.44 108 LYS A O 1
ATOM 841 N N . GLU A 1 109 ? -7.09 -1.675 6.34 1 94.94 109 GLU A N 1
ATOM 842 C CA . GLU A 1 109 ? -8.117 -2.695 6.152 1 94.94 109 GLU A CA 1
ATOM 843 C C . GLU A 1 109 ? -8.695 -2.648 4.738 1 94.94 109 GLU A C 1
ATOM 845 O O . GLU A 1 109 ? -8.938 -3.689 4.129 1 94.94 109 GLU A O 1
ATOM 850 N N . LYS A 1 110 ? -8.891 -1.457 4.246 1 96.38 110 LYS A N 1
ATOM 851 C CA . LYS A 1 110 ? -9.391 -1.311 2.883 1 96.38 110 LYS A CA 1
ATOM 852 C C . LYS A 1 110 ? -8.375 -1.823 1.865 1 96.38 110 LYS A C 1
ATOM 854 O O . LYS A 1 110 ? -8.75 -2.449 0.871 1 96.38 110 LYS A O 1
ATOM 859 N N . THR A 1 111 ? -7.113 -1.559 2.094 1 94.5 111 THR A N 1
ATOM 860 C CA . THR A 1 111 ? -6.059 -2.045 1.21 1 94.5 111 THR A CA 1
ATOM 861 C C . THR A 1 111 ? -6.016 -3.57 1.21 1 94.5 111 THR A C 1
ATOM 863 O O . THR A 1 111 ? -5.926 -4.195 0.15 1 94.5 111 THR A O 1
ATOM 866 N N . LYS A 1 112 ? -6.094 -4.152 2.391 1 93.19 112 LYS A N 1
ATOM 867 C CA . LYS A 1 112 ? -6.09 -5.609 2.504 1 93.19 112 LYS A CA 1
ATOM 868 C C . LYS A 1 112 ? -7.215 -6.227 1.677 1 93.19 112 LYS A C 1
ATOM 870 O O . LYS A 1 112 ? -7.035 -7.281 1.062 1 93.19 112 LYS A O 1
ATOM 875 N N . LYS A 1 113 ? -8.328 -5.543 1.668 1 95.5 113 LYS A N 1
ATOM 876 C CA . LYS A 1 113 ? -9.5 -6.055 0.966 1 95.5 113 LYS A CA 1
ATOM 877 C C . LYS A 1 113 ? -9.266 -6.09 -0.542 1 95.5 113 LYS A C 1
ATOM 879 O O . LYS A 1 113 ? -9.93 -6.844 -1.26 1 95.5 113 LYS A O 1
ATOM 884 N N . LEU A 1 114 ? -8.32 -5.277 -1.035 1 95.19 114 LEU A N 1
ATOM 885 C CA . LEU A 1 114 ? -7.996 -5.277 -2.457 1 95.19 114 LEU A CA 1
ATOM 886 C C . LEU A 1 114 ? -7.344 -6.594 -2.865 1 95.19 114 LEU A C 1
ATOM 888 O O . LEU A 1 114 ? -7.301 -6.93 -4.051 1 95.19 114 LEU A O 1
ATOM 892 N N . PHE A 1 115 ? -6.875 -7.402 -1.857 1 95.44 115 PHE A N 1
ATOM 893 C CA . PHE A 1 115 ? -6.199 -8.664 -2.129 1 95.44 115 PHE A CA 1
ATOM 894 C C . PHE A 1 115 ? -7.07 -9.844 -1.711 1 95.44 115 PHE A C 1
ATOM 896 O O . PHE A 1 115 ? -6.582 -10.977 -1.6 1 95.44 115 PHE A O 1
ATOM 903 N N . ASN A 1 116 ? -8.375 -9.609 -1.483 1 96.38 116 ASN A N 1
ATOM 904 C CA . ASN A 1 116 ? -9.297 -10.648 -1.029 1 96.38 116 ASN A CA 1
ATOM 905 C C . ASN A 1 116 ? -9.781 -11.508 -2.189 1 96.38 116 ASN A C 1
ATOM 907 O O . ASN A 1 116 ? -10.594 -12.422 -1.995 1 96.38 116 ASN A O 1
ATOM 911 N N . LEU A 1 117 ? -9.242 -11.445 -3.328 1 96.75 117 LEU A N 1
ATOM 912 C CA . LEU A 1 117 ? -9.602 -12.32 -4.438 1 96.75 117 LEU A CA 1
ATOM 913 C C . LEU A 1 117 ? -8.805 -13.625 -4.375 1 96.75 117 LEU A C 1
ATOM 915 O O . LEU A 1 117 ? -7.738 -13.68 -3.76 1 96.75 117 LEU A O 1
ATOM 919 N N . SER A 1 118 ? -9.398 -14.656 -4.945 1 98.06 118 SER A N 1
ATOM 920 C CA . SER A 1 118 ? -8.75 -15.969 -4.934 1 98.06 118 SER A CA 1
ATOM 921 C C . SER A 1 118 ? -7.715 -16.078 -6.047 1 98.06 118 SER A C 1
ATOM 923 O O . SER A 1 118 ? -7.707 -15.281 -6.98 1 98.06 118 SER A O 1
ATOM 925 N N . LEU A 1 119 ? -6.832 -17.078 -5.887 1 97.62 119 LEU A N 1
ATOM 926 C CA . LEU A 1 119 ? -5.859 -17.375 -6.93 1 97.62 119 LEU A CA 1
ATOM 927 C C . LEU A 1 119 ? -6.555 -17.672 -8.258 1 97.62 119 LEU A C 1
ATOM 929 O O . LEU A 1 119 ? -6.078 -17.266 -9.32 1 97.62 119 LEU A O 1
ATOM 933 N N . LYS A 1 120 ? -7.742 -18.297 -8.227 1 96.5 120 LYS A N 1
ATOM 934 C CA . LYS A 1 120 ? -8.523 -18.609 -9.422 1 96.5 120 LYS A CA 1
ATOM 935 C C . LYS A 1 120 ? -8.977 -17.328 -10.125 1 96.5 120 LYS A C 1
ATOM 937 O O . LYS A 1 120 ? -9.055 -17.281 -11.352 1 96.5 120 LYS A O 1
ATOM 942 N N . ASP A 1 121 ? -9.219 -16.266 -9.383 1 96.69 121 ASP A N 1
ATOM 943 C CA . ASP A 1 121 ? -9.719 -15 -9.914 1 96.69 121 ASP A CA 1
ATOM 944 C C . ASP A 1 121 ? -8.68 -14.32 -10.805 1 96.69 121 ASP A C 1
ATOM 946 O O . ASP A 1 121 ? -9.016 -13.43 -11.586 1 96.69 121 ASP A O 1
ATOM 950 N N . LEU A 1 122 ? -7.402 -14.75 -10.711 1 94.69 122 LEU A N 1
ATOM 951 C CA . LEU A 1 122 ? -6.367 -14.18 -11.562 1 94.69 122 LEU A CA 1
ATOM 952 C C . LEU A 1 122 ? -6.664 -14.453 -13.039 1 94.69 122 LEU A C 1
ATOM 954 O O . LEU A 1 122 ? -6.164 -13.75 -13.914 1 94.69 122 LEU A O 1
ATOM 958 N N . LYS A 1 123 ? -7.445 -15.484 -13.258 1 90.81 123 LYS A N 1
ATOM 959 C CA . LYS A 1 123 ? -7.82 -15.82 -14.633 1 90.81 123 LYS A CA 1
ATOM 960 C C . LYS A 1 123 ? -8.492 -14.641 -15.328 1 90.81 123 LYS A C 1
ATOM 962 O O . LYS A 1 123 ? -8.375 -14.484 -16.547 1 90.81 123 LYS A O 1
ATOM 967 N N . GLN A 1 124 ? -9.172 -13.82 -14.555 1 93.06 124 GLN A N 1
ATOM 968 C CA . GLN A 1 124 ? -9.836 -12.648 -15.133 1 93.06 124 GLN A CA 1
ATOM 969 C C . GLN A 1 124 ? -8.82 -11.703 -15.758 1 93.06 124 GLN A C 1
ATOM 971 O O . GLN A 1 124 ? -9.125 -11 -16.734 1 93.06 124 GLN A O 1
ATOM 976 N N . TYR A 1 125 ? -7.652 -11.625 -15.211 1 93.5 125 TYR A N 1
ATOM 977 C CA . TYR A 1 125 ? -6.609 -10.75 -15.742 1 93.5 125 TYR A CA 1
ATOM 978 C C . TYR A 1 125 ? -5.953 -11.375 -16.969 1 93.5 125 TYR A C 1
ATOM 980 O O . TYR A 1 125 ? -5.375 -10.664 -17.797 1 93.5 125 TYR A O 1
ATOM 988 N N . GLN A 1 126 ? -6.031 -12.703 -17.016 1 89.12 126 GLN A N 1
ATOM 989 C CA . GLN A 1 126 ? -5.633 -13.375 -18.25 1 89.12 126 GLN A CA 1
ATOM 990 C C . GLN A 1 126 ? -6.52 -12.953 -19.422 1 89.12 126 GLN A C 1
ATOM 992 O O . GLN A 1 126 ? -6.027 -12.711 -20.531 1 89.12 126 GLN A O 1
ATOM 997 N N . ASP A 1 127 ? -7.793 -12.883 -19.125 1 89.06 127 ASP A N 1
ATOM 998 C CA . ASP A 1 127 ? -8.75 -12.445 -20.141 1 89.06 127 ASP A CA 1
ATOM 999 C C . ASP A 1 127 ? -8.461 -11.008 -20.578 1 89.06 127 ASP A C 1
ATOM 1001 O O . ASP A 1 127 ? -8.516 -10.703 -21.766 1 89.06 127 ASP A O 1
ATOM 1005 N N . LYS A 1 128 ? -8.156 -10.172 -19.688 1 89.56 128 LYS A N 1
ATOM 1006 C CA . LYS A 1 128 ? -7.812 -8.789 -20 1 89.56 128 LYS A CA 1
ATOM 1007 C C . LYS A 1 128 ? -6.559 -8.711 -20.859 1 89.56 128 LYS A C 1
ATOM 1009 O O . LYS A 1 128 ? -6.496 -7.922 -21.797 1 89.56 128 LYS A O 1
ATOM 1014 N N . TYR A 1 129 ? -5.605 -9.484 -20.5 1 89.69 129 TYR A N 1
ATOM 1015 C CA . TYR A 1 129 ? -4.355 -9.508 -21.25 1 89.69 129 TYR A CA 1
ATOM 1016 C C . TYR A 1 129 ? -4.586 -9.961 -22.688 1 89.69 129 TYR A C 1
ATOM 1018 O O . TYR A 1 129 ? -4.039 -9.367 -23.625 1 89.69 129 TYR A O 1
ATOM 1026 N N . ASN A 1 130 ? -5.414 -10.945 -22.812 1 89.12 130 ASN A N 1
ATOM 1027 C CA . ASN A 1 130 ? -5.719 -11.453 -24.141 1 89.12 130 ASN A CA 1
ATOM 1028 C C . ASN A 1 130 ? -6.438 -10.406 -24.984 1 89.12 130 ASN A C 1
ATOM 1030 O O . ASN A 1 130 ? -6.207 -10.32 -26.203 1 89.12 130 ASN A O 1
ATOM 1034 N N . GLN A 1 131 ? -7.246 -9.625 -24.375 1 86.94 131 GLN A N 1
ATOM 1035 C CA . GLN A 1 131 ? -7.945 -8.547 -25.078 1 86.94 131 GLN A CA 1
ATOM 1036 C C . GLN A 1 131 ? -6.977 -7.461 -25.516 1 86.94 131 GLN A C 1
ATOM 1038 O O . GLN A 1 131 ? -7.117 -6.906 -26.609 1 86.94 131 GLN A O 1
ATOM 1043 N N . TYR A 1 132 ? -6.012 -7.125 -24.688 1 79.81 132 TYR A N 1
ATOM 1044 C CA . TYR A 1 132 ? -4.996 -6.137 -25.031 1 79.81 132 TYR A CA 1
ATOM 1045 C C . TYR A 1 132 ? -4.176 -6.594 -26.234 1 79.81 132 TYR A C 1
ATOM 1047 O O . TYR A 1 132 ? -3.828 -5.785 -27.109 1 79.81 132 TYR A O 1
ATOM 1055 N N . LEU A 1 133 ? -3.887 -7.91 -26.219 1 79.75 133 LEU A N 1
ATOM 1056 C CA . LEU A 1 133 ? -3.094 -8.469 -27.312 1 79.75 133 LEU A CA 1
ATOM 1057 C C . LEU A 1 133 ? -3.887 -8.469 -28.625 1 79.75 133 LEU A C 1
ATOM 1059 O O . LEU A 1 133 ? -3.326 -8.234 -29.688 1 79.75 133 LEU A O 1
ATOM 1063 N N . HIS A 1 134 ? -5.137 -8.773 -28.484 1 76.06 134 HIS A N 1
ATOM 1064 C CA . HIS A 1 134 ? -5.969 -8.805 -29.688 1 76.06 134 HIS A CA 1
ATOM 1065 C C . HIS A 1 134 ? -6.16 -7.398 -30.25 1 76.06 134 HIS A C 1
ATOM 1067 O O . HIS A 1 134 ? -6.27 -7.227 -31.469 1 76.06 134 HIS A O 1
ATOM 1073 N N . TYR A 1 135 ? -6.262 -6.402 -29.422 1 68.38 135 TYR A N 1
ATOM 1074 C CA . TYR A 1 135 ? -6.453 -5.059 -29.953 1 68.38 135 TYR A CA 1
ATOM 1075 C C . TYR A 1 135 ? -5.145 -4.488 -30.469 1 68.38 135 TYR A C 1
ATOM 1077 O O . TYR A 1 135 ? -5.145 -3.619 -31.344 1 68.38 135 TYR A O 1
ATOM 1085 N N . SER A 1 136 ? -4.023 -4.812 -29.969 1 56.94 136 SER A N 1
ATOM 1086 C CA . SER A 1 136 ? -2.748 -4.34 -30.484 1 56.94 136 SER A CA 1
ATOM 1087 C C . SER A 1 136 ? -2.449 -4.945 -31.844 1 56.94 136 SER A C 1
ATOM 1089 O O . SER A 1 136 ? -1.39 -4.695 -32.438 1 56.94 136 SER A O 1
ATOM 1091 N N . ILE A 1 137 ? -3.27 -5.949 -32.375 1 40.88 137 ILE A N 1
ATOM 1092 C CA . ILE A 1 137 ? -3.07 -6.32 -33.781 1 40.88 137 ILE A CA 1
ATOM 1093 C C . ILE A 1 137 ? -3.773 -5.312 -34.688 1 40.88 137 ILE A C 1
ATOM 1095 O O . ILE A 1 137 ? -4.852 -4.812 -34.344 1 40.88 137 ILE A O 1
ATOM 1099 N N . MET B 1 1 ? 8.562 -3.285 4.414 1 67.38 1 MET B N 1
ATOM 1100 C CA . MET B 1 1 ? 8.453 -1.989 3.752 1 67.38 1 MET B CA 1
ATOM 1101 C C . MET B 1 1 ? 6.996 -1.528 3.705 1 67.38 1 MET B C 1
ATOM 1103 O O . MET B 1 1 ? 6.082 -2.352 3.627 1 67.38 1 MET B O 1
ATOM 1107 N N . ALA B 1 2 ? 6.652 -0.273 4.203 1 87.88 2 ALA B N 1
ATOM 1108 C CA . ALA B 1 2 ? 5.281 0.222 4.305 1 87.88 2 ALA B CA 1
ATOM 1109 C C . ALA B 1 2 ? 4.934 1.121 3.123 1 87.88 2 ALA B C 1
ATOM 1111 O O . ALA B 1 2 ? 5.82 1.71 2.502 1 87.88 2 ALA B O 1
ATOM 1112 N N . LEU B 1 3 ? 3.758 1.161 2.762 1 92.19 3 LEU B N 1
ATOM 1113 C CA . LEU B 1 3 ? 3.268 1.977 1.656 1 92.19 3 LEU B CA 1
ATOM 1114 C C . LEU B 1 3 ? 3.592 3.449 1.882 1 92.19 3 LEU B C 1
ATOM 1116 O O . LEU B 1 3 ? 3.996 4.148 0.951 1 92.19 3 LEU B O 1
ATOM 1120 N N . ILE B 1 4 ? 3.436 3.896 3.141 1 94.44 4 ILE B N 1
ATOM 1121 C CA . ILE B 1 4 ? 3.678 5.277 3.541 1 94.44 4 ILE B CA 1
ATOM 1122 C C . ILE B 1 4 ? 4.777 5.32 4.598 1 94.44 4 ILE B C 1
ATOM 1124 O O . ILE B 1 4 ? 4.66 4.691 5.652 1 94.44 4 ILE B O 1
ATOM 1128 N N . SER B 1 5 ? 5.824 6.047 4.312 1 93.5 5 SER B N 1
ATOM 1129 C CA . SER B 1 5 ? 6.949 6.172 5.23 1 93.5 5 SER B CA 1
ATOM 1130 C C . SER B 1 5 ? 6.648 7.164 6.348 1 93.5 5 SER B C 1
ATOM 1132 O O . SER B 1 5 ? 5.551 7.723 6.41 1 93.5 5 SER B O 1
ATOM 1134 N N . SER B 1 6 ? 7.641 7.363 7.203 1 93.44 6 SER B N 1
ATOM 1135 C CA . SER B 1 6 ? 7.516 8.359 8.266 1 93.44 6 SER B CA 1
ATOM 1136 C C . SER B 1 6 ? 7.336 9.758 7.688 1 93.44 6 SER B C 1
ATOM 1138 O O . SER B 1 6 ? 6.637 10.586 8.273 1 93.44 6 SER B O 1
ATOM 1140 N N . LYS B 1 7 ? 7.902 9.984 6.504 1 94.88 7 LYS B N 1
ATOM 1141 C CA . LYS B 1 7 ? 7.75 11.273 5.836 1 94.88 7 LYS B CA 1
ATOM 1142 C C . LYS B 1 7 ? 6.277 11.578 5.562 1 94.88 7 LYS B C 1
ATOM 1144 O O . LYS B 1 7 ? 5.805 12.68 5.836 1 94.88 7 LYS B O 1
ATOM 1149 N N . GLY B 1 8 ? 5.625 10.586 5 1 96.12 8 GLY B N 1
ATOM 1150 C CA . GLY B 1 8 ? 4.211 10.75 4.715 1 96.12 8 GLY B CA 1
ATOM 1151 C C . GLY B 1 8 ? 3.365 10.93 5.961 1 96.12 8 GLY B C 1
ATOM 1152 O O . GLY B 1 8 ? 2.461 11.766 5.992 1 96.12 8 GLY B O 1
ATOM 1153 N N . VAL B 1 9 ? 3.697 10.141 6.984 1 96.62 9 VAL B N 1
ATOM 1154 C CA . VAL B 1 9 ? 2.943 10.203 8.234 1 96.62 9 VAL B CA 1
ATOM 1155 C C . VAL B 1 9 ? 3.123 11.57 8.883 1 96.62 9 VAL B C 1
ATOM 1157 O O . VAL B 1 9 ? 2.145 12.242 9.219 1 96.62 9 VAL B O 1
ATOM 1160 N N . TYR B 1 10 ? 4.336 12.039 8.945 1 97.44 10 TYR B N 1
ATOM 1161 C CA . TYR B 1 10 ? 4.629 13.32 9.578 1 97.44 10 TYR B CA 1
ATOM 1162 C C . TYR B 1 10 ? 4.102 14.477 8.734 1 97.44 10 TYR B C 1
ATOM 1164 O O . TYR B 1 10 ? 3.596 15.461 9.273 1 97.44 10 TYR B O 1
ATOM 1172 N N . GLY B 1 11 ? 4.262 14.352 7.465 1 98.12 11 GLY B N 1
ATOM 1173 C CA . GLY B 1 11 ? 3.746 15.391 6.59 1 98.12 11 GLY B CA 1
ATOM 1174 C C . GLY B 1 11 ? 2.246 15.578 6.707 1 98.12 11 GLY B C 1
ATOM 1175 O O . GLY B 1 11 ? 1.76 16.703 6.777 1 98.12 11 GLY B O 1
ATOM 1176 N N . LEU B 1 12 ? 1.554 14.445 6.746 1 97.88 12 LEU B N 1
ATOM 1177 C CA . LEU B 1 12 ? 0.106 14.531 6.902 1 97.88 12 LEU B CA 1
ATOM 1178 C C . LEU B 1 12 ? -0.259 15.102 8.266 1 97.88 12 LEU B C 1
ATOM 1180 O O . LEU B 1 12 ? -1.229 15.852 8.391 1 97.88 12 LEU B O 1
ATOM 1184 N N . ALA B 1 13 ? 0.513 14.75 9.297 1 97.94 13 ALA B N 1
ATOM 1185 C CA . ALA B 1 13 ? 0.295 15.32 10.625 1 97.94 13 ALA B CA 1
ATOM 1186 C C . ALA B 1 13 ? 0.483 16.828 10.609 1 97.94 13 ALA B C 1
ATOM 1188 O O . ALA B 1 13 ? -0.303 17.562 11.219 1 97.94 13 ALA B O 1
ATOM 1189 N N . ALA B 1 14 ? 1.511 17.312 9.961 1 98.25 14 ALA B N 1
ATOM 1190 C CA . ALA B 1 14 ? 1.759 18.734 9.836 1 98.25 14 ALA B CA 1
ATOM 1191 C C . ALA B 1 14 ? 0.593 19.438 9.141 1 98.25 14 ALA B C 1
ATOM 1193 O O . ALA B 1 14 ? 0.126 20.484 9.602 1 98.25 14 ALA B O 1
ATOM 1194 N N . MET B 1 15 ? 0.1 18.812 8.062 1 98.25 15 MET B N 1
ATOM 1195 C CA . MET B 1 15 ? -1.025 19.375 7.324 1 98.25 15 MET B CA 1
ATOM 1196 C C . MET B 1 15 ? -2.281 19.406 8.188 1 98.25 15 MET B C 1
ATOM 1198 O O . MET B 1 15 ? -3.074 20.344 8.102 1 98.25 15 MET B O 1
ATOM 1202 N N . HIS B 1 16 ? -2.455 18.359 8.953 1 97.31 16 HIS B N 1
ATOM 1203 C CA . HIS B 1 16 ? -3.598 18.312 9.859 1 97.31 16 HIS B CA 1
ATOM 1204 C C . HIS B 1 16 ? -3.537 19.438 10.883 1 97.31 16 HIS B C 1
ATOM 1206 O O . HIS B 1 16 ? -4.562 20.031 11.219 1 97.31 16 HIS B O 1
ATOM 1212 N N . GLU B 1 17 ? -2.34 19.766 11.422 1 96.5 17 GLU B N 1
ATOM 1213 C CA . GLU B 1 17 ? -2.193 20.891 12.352 1 96.5 17 GLU B CA 1
ATOM 1214 C C . GLU B 1 17 ? -2.572 22.203 11.68 1 96.5 17 GLU B C 1
ATOM 1216 O O . GLU B 1 17 ? -3.242 23.047 12.289 1 96.5 17 GLU B O 1
ATOM 1221 N N . LEU B 1 18 ? -2.182 22.359 10.484 1 97.31 18 LEU B N 1
ATOM 1222 C CA . LEU B 1 18 ? -2.52 23.578 9.75 1 97.31 18 LEU B CA 1
ATOM 1223 C C . LEU B 1 18 ? -4.023 23.672 9.523 1 97.31 18 LEU B C 1
ATOM 1225 O O . LEU B 1 18 ? -4.59 24.766 9.531 1 97.31 18 LEU B O 1
ATOM 1229 N N . LEU B 1 19 ? -4.633 22.5 9.258 1 95.88 19 LEU B N 1
ATOM 1230 C CA . LEU B 1 19 ? -6.078 22.422 9.086 1 95.88 19 LEU B CA 1
ATOM 1231 C C . LEU B 1 19 ? -6.805 22.922 10.328 1 95.88 19 LEU B C 1
ATOM 1233 O O . LEU B 1 19 ? -7.863 23.547 10.227 1 95.88 19 LEU B O 1
ATOM 1237 N N . GLN B 1 20 ? -6.262 22.641 11.477 1 92.62 20 GLN B N 1
ATOM 1238 C CA . GLN B 1 20 ? -6.898 22.984 12.75 1 92.62 20 GLN B CA 1
ATOM 1239 C C . GLN B 1 20 ? -6.766 24.469 13.055 1 92.62 20 GLN B C 1
ATOM 1241 O O . GLN B 1 20 ? -7.422 24.984 13.961 1 92.62 20 GLN B O 1
ATOM 1246 N N . ASN B 1 21 ? -5.875 25.094 12.281 1 88.88 21 ASN B N 1
ATOM 1247 C CA . ASN B 1 21 ? -5.672 26.531 12.484 1 88.88 21 ASN B CA 1
ATOM 1248 C C . ASN B 1 21 ? -6.828 27.344 11.914 1 88.88 21 ASN B C 1
ATOM 1250 O O . ASN B 1 21 ? -6.867 27.625 10.711 1 88.88 21 ASN B O 1
ATOM 1254 N N . GLU B 1 22 ? -7.816 27.734 12.602 1 78.81 22 GLU B N 1
ATOM 1255 C CA . GLU B 1 22 ? -9.047 28.391 12.188 1 78.81 22 GLU B CA 1
ATOM 1256 C C . GLU B 1 22 ? -8.82 29.875 11.945 1 78.81 22 GLU B C 1
ATOM 1258 O O . GLU B 1 22 ? -9.664 30.547 11.336 1 78.81 22 GLU B O 1
ATOM 1263 N N . GLU B 1 23 ? -7.75 30.422 12.398 1 80.44 23 GLU B N 1
ATOM 1264 C CA . GLU B 1 23 ? -7.539 31.875 12.352 1 80.44 23 GLU B CA 1
ATOM 1265 C C . GLU B 1 23 ? -7.023 32.312 10.984 1 80.44 23 GLU B C 1
ATOM 1267 O O . GLU B 1 23 ? -6.961 33.5 10.688 1 80.44 23 GLU B O 1
ATOM 1272 N N . ASN B 1 24 ? -6.809 31.406 10.086 1 79.19 24 ASN B N 1
ATOM 1273 C CA . ASN B 1 24 ? -6.27 31.688 8.766 1 79.19 24 ASN B CA 1
ATOM 1274 C C . ASN B 1 24 ? -4.992 32.531 8.844 1 79.19 24 ASN B C 1
ATOM 1276 O O . ASN B 1 24 ? -4.797 33.438 8.055 1 79.19 24 ASN B O 1
ATOM 1280 N N . LYS B 1 25 ? -4.285 32.469 9.938 1 90.75 25 LYS B N 1
ATOM 1281 C CA . LYS B 1 25 ? -2.971 33.062 10.102 1 90.75 25 LYS B CA 1
ATOM 1282 C C . LYS B 1 25 ? -1.858 32.031 9.977 1 90.75 25 LYS B C 1
ATOM 1284 O O . LYS B 1 25 ? -2.057 30.859 10.305 1 90.75 25 LYS B O 1
ATOM 1289 N N . PRO B 1 26 ? -0.724 32.531 9.461 1 96.44 26 PRO B N 1
ATOM 1290 C CA . PRO B 1 26 ? 0.396 31.594 9.375 1 96.44 26 PRO B CA 1
ATOM 1291 C C . PRO B 1 26 ? 0.781 31.016 10.734 1 96.44 26 PRO B C 1
ATOM 1293 O O . PRO B 1 26 ? 0.712 31.703 11.75 1 96.44 26 PRO B O 1
ATOM 1296 N N . MET B 1 27 ? 1.063 29.734 10.727 1 97.25 27 MET B N 1
ATOM 1297 C CA . MET B 1 27 ? 1.569 29.062 11.914 1 97.25 27 MET B CA 1
ATOM 1298 C C . MET B 1 27 ? 3.078 28.859 11.836 1 97.25 27 MET B C 1
ATOM 1300 O O . MET B 1 27 ? 3.592 28.375 10.82 1 97.25 27 MET B O 1
ATOM 1304 N N . GLN B 1 28 ? 3.746 29.219 12.906 1 97.06 28 GLN B N 1
ATOM 1305 C CA . GLN B 1 28 ? 5.199 29.062 12.922 1 97.06 28 GLN B CA 1
ATOM 1306 C C . GLN B 1 28 ? 5.605 27.594 12.93 1 97.06 28 GLN B C 1
ATOM 1308 O O . GLN B 1 28 ? 4.945 26.766 13.555 1 97.06 28 GLN B O 1
ATOM 1313 N N . SER B 1 29 ? 6.75 27.312 12.25 1 97.38 29 SER B N 1
ATOM 1314 C CA . SER B 1 29 ? 7.234 25.938 12.172 1 97.38 29 SER B CA 1
ATOM 1315 C C . SER B 1 29 ? 7.461 25.359 13.562 1 97.38 29 SER B C 1
ATOM 1317 O O . SER B 1 29 ? 7.215 24.172 13.797 1 97.38 29 SER B O 1
ATOM 1319 N N . ARG B 1 30 ? 7.883 26.203 14.508 1 97.06 30 ARG B N 1
ATOM 1320 C CA . ARG B 1 30 ? 8.102 25.719 15.867 1 97.06 30 ARG B CA 1
ATOM 1321 C C . ARG B 1 30 ? 6.793 25.281 16.516 1 97.06 30 ARG B C 1
ATOM 1323 O O . ARG B 1 30 ? 6.766 24.281 17.25 1 97.06 30 ARG B O 1
ATOM 1330 N N . GLU B 1 31 ? 5.766 26 16.25 1 96.81 31 GLU B N 1
ATOM 1331 C CA . GLU B 1 31 ? 4.449 25.641 16.781 1 96.81 31 GLU B CA 1
ATOM 1332 C C . GLU B 1 31 ? 3.949 24.344 16.156 1 96.81 31 GLU B C 1
ATOM 1334 O O . GLU B 1 31 ? 3.438 23.469 16.844 1 96.81 31 GLU B O 1
ATOM 1339 N N . ILE B 1 32 ? 4.086 24.172 14.836 1 97.81 32 ILE B N 1
ATOM 1340 C CA . ILE B 1 32 ? 3.68 22.953 14.141 1 97.81 32 ILE B CA 1
ATOM 1341 C C . ILE B 1 32 ? 4.469 21.766 14.688 1 97.81 32 ILE B C 1
ATOM 1343 O O . ILE B 1 32 ? 3.895 20.719 14.977 1 97.81 32 ILE B O 1
ATOM 1347 N N . SER B 1 33 ? 5.77 21.984 14.797 1 98.31 33 SER B N 1
ATOM 1348 C CA . SER B 1 33 ? 6.656 20.969 15.336 1 98.31 33 SER B CA 1
ATOM 1349 C C . SER B 1 33 ? 6.184 20.484 16.703 1 98.31 33 SER B C 1
ATOM 1351 O O . SER B 1 33 ? 6.066 19.281 16.953 1 98.31 33 SER B O 1
ATOM 1353 N N . ALA B 1 34 ? 5.84 21.375 17.594 1 97.56 34 ALA B N 1
ATOM 1354 C CA . ALA B 1 34 ? 5.406 21.062 18.953 1 97.56 34 ALA B CA 1
ATOM 1355 C C . ALA B 1 34 ? 4.059 20.344 18.953 1 97.56 34 ALA B C 1
ATOM 1357 O O . ALA B 1 34 ? 3.885 19.328 19.625 1 97.56 34 ALA B O 1
ATOM 1358 N N . ARG B 1 35 ? 3.16 20.812 18.172 1 95.94 35 ARG B N 1
ATOM 1359 C CA . ARG B 1 35 ? 1.807 20.266 18.156 1 95.94 35 ARG B CA 1
ATOM 1360 C C . ARG B 1 35 ? 1.788 18.875 17.516 1 95.94 35 ARG B C 1
ATOM 1362 O O . ARG B 1 35 ? 1.083 17.984 18 1 95.94 35 ARG B O 1
ATOM 1369 N N . ALA B 1 36 ? 2.57 18.688 16.453 1 96.38 36 ALA B N 1
ATOM 1370 C CA . ALA B 1 36 ? 2.574 17.422 15.719 1 96.38 36 ALA B CA 1
ATOM 1371 C C . ALA B 1 36 ? 3.65 16.484 16.25 1 96.38 36 ALA B C 1
ATOM 1373 O O . ALA B 1 36 ? 3.732 15.328 15.844 1 96.38 36 ALA B O 1
ATOM 1374 N N . ASP B 1 37 ? 4.492 17 17.109 1 96.38 37 ASP B N 1
ATOM 1375 C CA . ASP B 1 37 ? 5.586 16.219 17.688 1 96.38 37 ASP B CA 1
ATOM 1376 C C . ASP B 1 37 ? 6.52 15.703 16.594 1 96.38 37 ASP B C 1
ATOM 1378 O O . ASP B 1 37 ? 6.773 14.492 16.516 1 96.38 37 ASP B O 1
ATOM 1382 N N . ILE B 1 38 ? 6.945 16.578 15.781 1 97.38 38 ILE B N 1
ATOM 1383 C CA . ILE B 1 38 ? 7.898 16.328 14.703 1 97.38 38 ILE B CA 1
ATOM 1384 C C . ILE B 1 38 ? 9.164 17.156 14.938 1 97.38 38 ILE B C 1
ATOM 1386 O O . ILE B 1 38 ? 9.094 18.359 15.172 1 97.38 38 ILE B O 1
ATOM 1390 N N . PRO B 1 39 ? 10.305 16.484 14.844 1 97.25 39 PRO B N 1
ATOM 1391 C CA . PRO B 1 39 ? 11.523 17.281 14.977 1 97.25 39 PRO B CA 1
ATOM 1392 C C . PRO B 1 39 ? 11.57 18.453 14 1 97.25 39 PRO B C 1
ATOM 1394 O O . PRO B 1 39 ? 11.25 18.297 12.82 1 97.25 39 PRO B O 1
ATOM 1397 N N . GLN B 1 40 ? 12 19.562 14.5 1 97.69 40 GLN B N 1
ATOM 1398 C CA . GLN B 1 40 ? 11.914 20.828 13.766 1 97.69 40 GLN B CA 1
ATOM 1399 C C . GLN B 1 40 ? 12.648 20.734 12.43 1 97.69 40 GLN B C 1
ATOM 1401 O O . GLN B 1 40 ? 12.117 21.141 11.398 1 97.69 40 GLN B O 1
ATOM 1406 N N . SER B 1 41 ? 13.852 20.188 12.445 1 97.75 41 SER B N 1
ATOM 1407 C CA . SER B 1 41 ? 14.641 20.094 11.219 1 97.75 41 SER B CA 1
ATOM 1408 C C . SER B 1 41 ? 13.953 19.219 10.188 1 97.75 41 SER B C 1
ATOM 1410 O O . SER B 1 41 ? 13.93 19.547 9 1 97.75 41 SER B O 1
ATOM 1412 N N . TYR B 1 42 ? 13.422 18.156 10.633 1 97.56 42 TYR B N 1
ATOM 1413 C CA . TYR B 1 42 ? 12.703 17.234 9.758 1 97.56 42 TYR B CA 1
ATOM 1414 C C . TYR B 1 42 ? 11.438 17.875 9.203 1 97.56 42 TYR B C 1
ATOM 1416 O O . TYR B 1 42 ? 11.133 17.75 8.016 1 97.56 42 TYR B O 1
ATOM 1424 N N . LEU B 1 43 ? 10.711 18.609 10.062 1 98.38 43 LEU B N 1
ATOM 1425 C CA . LEU B 1 43 ? 9.492 19.297 9.656 1 98.38 43 LEU B CA 1
ATOM 1426 C C . LEU B 1 43 ? 9.781 20.297 8.547 1 98.38 43 LEU B C 1
ATOM 1428 O O . LEU B 1 43 ? 9.016 20.406 7.586 1 98.38 43 LEU B O 1
ATOM 1432 N N . GLU B 1 44 ? 10.852 21 8.727 1 98.06 44 GLU B N 1
ATOM 1433 C CA . GLU B 1 44 ? 11.188 22.031 7.738 1 98.06 44 GLU B CA 1
ATOM 1434 C C . GLU B 1 44 ? 11.43 21.422 6.363 1 98.06 44 GLU B C 1
ATOM 1436 O O . GLU B 1 44 ? 11.07 22 5.344 1 98.06 44 GLU B O 1
ATOM 1441 N N . GLN B 1 45 ? 12.016 20.25 6.352 1 98.12 45 GLN B N 1
ATOM 1442 C CA . GLN B 1 45 ? 12.203 19.531 5.094 1 98.12 45 GLN B CA 1
ATOM 1443 C C . GLN B 1 45 ? 10.859 19.156 4.477 1 98.12 45 GLN B C 1
ATOM 1445 O O . GLN B 1 45 ? 10.656 19.312 3.271 1 98.12 45 GLN B O 1
ATOM 1450 N N . LEU B 1 46 ? 9.984 18.688 5.266 1 98.5 46 LEU B N 1
ATOM 1451 C CA . LEU B 1 46 ? 8.664 18.266 4.801 1 98.5 46 LEU B CA 1
ATOM 1452 C C . LEU B 1 46 ? 7.871 19.469 4.289 1 98.5 46 LEU B C 1
ATOM 1454 O O . LEU B 1 46 ? 7.25 19.391 3.229 1 98.5 46 LEU B O 1
ATOM 1458 N N . LEU B 1 47 ? 7.945 20.562 5.086 1 98.69 47 LEU B N 1
ATOM 1459 C CA . LEU B 1 47 ? 7.223 21.781 4.695 1 98.69 47 LEU B CA 1
ATOM 1460 C C . LEU B 1 47 ? 7.766 22.328 3.387 1 98.69 47 LEU B C 1
ATOM 1462 O O . LEU B 1 47 ? 7.012 22.891 2.584 1 98.69 47 LEU B O 1
ATOM 1466 N N . GLY B 1 48 ? 9.07 22.188 3.248 1 98.5 48 GLY B N 1
ATOM 1467 C CA . GLY B 1 48 ? 9.656 22.594 1.979 1 98.5 48 GLY B CA 1
ATOM 1468 C C . GLY B 1 48 ? 9.086 21.828 0.792 1 98.5 48 GLY B C 1
ATOM 1469 O O . GLY B 1 48 ? 8.75 22.438 -0.229 1 98.5 48 GLY B O 1
ATOM 1470 N N . LYS B 1 49 ? 8.945 20.578 0.866 1 98.44 49 LYS B N 1
ATOM 1471 C CA . LYS B 1 49 ? 8.391 19.734 -0.195 1 98.44 49 LYS B CA 1
ATOM 1472 C C . LYS B 1 49 ? 6.918 20.078 -0.443 1 98.44 49 LYS B C 1
ATOM 1474 O O . LYS B 1 49 ? 6.477 20.141 -1.592 1 98.44 49 LYS B O 1
ATOM 1479 N N . LEU B 1 50 ? 6.199 20.281 0.635 1 98.75 50 LEU B N 1
ATOM 1480 C CA . LEU B 1 50 ? 4.781 20.609 0.538 1 98.75 50 LEU B CA 1
ATOM 1481 C C . LEU B 1 50 ? 4.578 21.969 -0.114 1 98.75 50 LEU B C 1
ATOM 1483 O O . LEU B 1 50 ? 3.629 22.172 -0.878 1 98.75 50 LEU B O 1
ATOM 1487 N N . LYS B 1 51 ? 5.469 22.906 0.188 1 98.75 51 LYS B N 1
ATOM 1488 C CA . LYS B 1 51 ? 5.426 24.234 -0.437 1 98.75 51 LYS B CA 1
ATOM 1489 C C . LYS B 1 51 ? 5.707 24.141 -1.934 1 98.75 51 LYS B C 1
ATOM 1491 O O . LYS B 1 51 ? 4.992 24.734 -2.742 1 98.75 51 LYS B O 1
ATOM 1496 N N . HIS B 1 52 ? 6.676 23.375 -2.258 1 98.25 52 HIS B N 1
ATOM 1497 C CA . HIS B 1 52 ? 7.023 23.188 -3.662 1 98.25 52 HIS B CA 1
ATOM 1498 C C . HIS B 1 52 ? 5.863 22.578 -4.441 1 98.25 52 HIS B C 1
ATOM 1500 O O . HIS B 1 52 ? 5.652 22.906 -5.609 1 98.25 52 HIS B O 1
ATOM 1506 N N . ALA B 1 53 ? 5.113 21.734 -3.789 1 98.06 53 ALA B N 1
ATOM 1507 C CA . ALA B 1 53 ? 3.984 21.062 -4.422 1 98.06 53 ALA B CA 1
ATOM 1508 C C . ALA B 1 53 ? 2.748 21.953 -4.438 1 98.06 53 ALA B C 1
ATOM 1510 O O . ALA B 1 53 ? 1.688 21.547 -4.922 1 98.06 53 ALA B O 1
ATOM 1511 N N . GLY B 1 54 ? 2.816 23.094 -3.869 1 98.56 54 GLY B N 1
ATOM 1512 C CA . GLY B 1 54 ? 1.712 24.047 -3.871 1 98.56 54 GLY B CA 1
ATOM 1513 C C . GLY B 1 54 ? 0.635 23.703 -2.857 1 98.56 54 GLY B C 1
ATOM 1514 O O . GLY B 1 54 ? -0.534 24.047 -3.047 1 98.56 54 GLY B O 1
ATOM 1515 N N . LEU B 1 55 ? 1.021 23.047 -1.779 1 98.69 55 LEU B N 1
ATOM 1516 C CA . LEU B 1 55 ? 0.037 22.594 -0.803 1 98.69 55 LEU B CA 1
ATOM 1517 C C . LEU B 1 55 ? 0.038 23.5 0.428 1 98.69 55 LEU B C 1
ATOM 1519 O O . LEU B 1 55 ? -0.938 23.531 1.182 1 98.69 55 LEU B O 1
ATOM 1523 N N . VAL B 1 56 ? 1.165 24.219 0.649 1 98.56 56 VAL B N 1
ATOM 1524 C CA . VAL B 1 56 ? 1.254 25.219 1.707 1 98.56 56 VAL B CA 1
ATOM 1525 C C . VAL B 1 56 ? 1.922 26.469 1.17 1 98.56 56 VAL B C 1
ATOM 1527 O O . VAL B 1 56 ? 2.58 26.438 0.128 1 98.56 56 VAL B O 1
ATOM 1530 N N . LEU B 1 57 ? 1.649 27.547 1.826 1 97.81 57 LEU B N 1
ATOM 1531 C CA . LEU B 1 57 ? 2.332 28.812 1.618 1 97.81 57 LEU B CA 1
ATOM 1532 C C . LEU B 1 57 ? 3.207 29.172 2.818 1 97.81 57 LEU B C 1
ATOM 1534 O O . LEU B 1 57 ? 2.932 28.734 3.939 1 97.81 57 LEU B O 1
ATOM 1538 N N . SER B 1 58 ? 4.234 29.891 2.551 1 97.5 58 SER B N 1
ATOM 1539 C CA . SER B 1 58 ? 5.113 30.328 3.629 1 97.5 58 SER B CA 1
ATOM 1540 C C . SER B 1 58 ? 5.324 31.844 3.59 1 97.5 58 SER B C 1
ATOM 1542 O O . SER B 1 58 ? 5.352 32.438 2.514 1 97.5 58 SER B O 1
ATOM 1544 N N . THR B 1 59 ? 5.324 32.406 4.719 1 94.88 59 THR B N 1
ATOM 1545 C CA . THR B 1 59 ? 5.648 33.812 4.887 1 94.88 59 THR B CA 1
ATOM 1546 C C . THR B 1 59 ? 6.777 34 5.895 1 94.88 59 THR B C 1
ATOM 1548 O O . THR B 1 59 ? 6.77 33.375 6.961 1 94.88 59 THR B O 1
ATOM 1551 N N . ARG B 1 60 ? 7.77 34.75 5.543 1 91.06 60 ARG B N 1
ATOM 1552 C CA . ARG B 1 60 ? 8.922 34.969 6.41 1 91.06 60 ARG B CA 1
ATOM 1553 C C . ARG B 1 60 ? 8.609 36.031 7.469 1 91.06 60 ARG B C 1
ATOM 1555 O O . ARG B 1 60 ? 7.668 36.812 7.316 1 91.06 60 ARG B O 1
ATOM 1562 N N . GLY B 1 61 ? 9.242 36 8.461 1 88.19 61 GLY B N 1
ATOM 1563 C CA . GLY B 1 61 ? 9.172 37.062 9.469 1 88.19 61 GLY B CA 1
ATOM 1564 C C . GLY B 1 61 ? 8.562 36.594 10.781 1 88.19 61 GLY B C 1
ATOM 1565 O O . GLY B 1 61 ? 8.023 35.469 10.852 1 88.19 61 GLY B O 1
ATOM 1566 N N . SER B 1 62 ? 8.57 37.438 11.906 1 89.25 62 SER B N 1
ATOM 1567 C CA . SER B 1 62 ? 8.109 37.094 13.25 1 89.25 62 SER B CA 1
ATOM 1568 C C . SER B 1 62 ? 6.629 36.75 13.25 1 89.25 62 SER B C 1
ATOM 1570 O O . SER B 1 62 ? 6.168 36 14.117 1 89.25 62 SER B O 1
ATOM 1572 N N . LYS B 1 63 ? 5.875 37.281 12.297 1 90.06 63 LYS B N 1
ATOM 1573 C CA . LYS B 1 63 ? 4.461 36.938 12.188 1 90.06 63 LYS B CA 1
ATOM 1574 C C . LYS B 1 63 ? 4.211 35.969 11.047 1 90.06 63 LYS B C 1
ATOM 1576 O O . LYS B 1 63 ? 3.074 35.781 10.602 1 90.06 63 LYS B O 1
ATOM 1581 N N . GLY B 1 64 ? 5.383 35.375 10.617 1 94.94 64 GLY B N 1
ATOM 1582 C CA . GLY B 1 64 ? 5.27 34.5 9.477 1 94.94 64 GLY B CA 1
ATOM 1583 C C . GLY B 1 64 ? 5.008 33.062 9.875 1 94.94 64 GLY B C 1
ATOM 1584 O O . GLY B 1 64 ? 4.523 32.781 10.977 1 94.94 64 GLY B O 1
ATOM 1585 N N . GLY B 1 65 ? 5.148 32.188 8.859 1 97.25 65 GLY B N 1
ATOM 1586 C CA . GLY B 1 65 ? 4.875 30.766 9.039 1 97.25 65 GLY B CA 1
ATOM 1587 C C . GLY B 1 65 ? 4.234 30.125 7.82 1 97.25 65 GLY B C 1
ATOM 1588 O O . GLY B 1 65 ? 4.5 30.531 6.688 1 97.25 65 GLY B O 1
ATOM 1589 N N . TYR B 1 66 ? 3.557 29.125 8.148 1 98.19 66 TYR B N 1
ATOM 1590 C CA . TYR B 1 66 ? 2.961 28.312 7.078 1 98.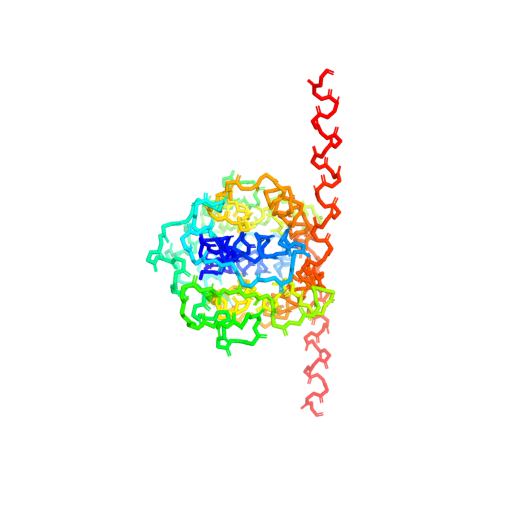19 66 TYR B CA 1
ATOM 1591 C C . TYR B 1 66 ? 1.441 28.312 7.184 1 98.19 66 TYR B C 1
ATOM 1593 O O . TYR B 1 66 ? 0.888 28.391 8.281 1 98.19 66 TYR B O 1
ATOM 1601 N N . MET B 1 67 ? 0.829 28.281 6.059 1 97.62 67 MET B N 1
ATOM 1602 C CA . MET B 1 67 ? -0.617 28.094 5.98 1 97.62 67 MET B CA 1
ATOM 1603 C C . MET B 1 67 ? -0.988 27.219 4.789 1 97.62 67 MET B C 1
ATOM 1605 O O . MET B 1 67 ? -0.18 27.031 3.877 1 97.62 67 MET B O 1
ATOM 1609 N N . LEU B 1 68 ? -2.178 26.672 4.809 1 97.81 68 LEU B N 1
ATOM 1610 C CA . LEU B 1 68 ? -2.639 25.906 3.658 1 97.81 68 LEU B CA 1
ATOM 1611 C C . LEU B 1 68 ? -2.723 26.781 2.416 1 97.81 68 LEU B C 1
ATOM 1613 O O . LEU B 1 68 ? -3.145 27.938 2.494 1 97.81 68 LEU B O 1
ATOM 1617 N N . ALA B 1 69 ? -2.34 26.312 1.275 1 97.44 69 ALA B N 1
ATOM 1618 C CA . ALA B 1 69 ? -2.252 27.094 0.051 1 97.44 69 ALA B CA 1
ATOM 1619 C C . ALA B 1 69 ? -3.631 27.297 -0.574 1 97.44 69 ALA B C 1
ATOM 1621 O O . ALA B 1 69 ? -3.822 28.203 -1.396 1 97.44 69 ALA B O 1
ATOM 1622 N N . LYS B 1 70 ? -4.59 26.438 -0.273 1 96.19 70 LYS B N 1
ATOM 1623 C CA . LYS B 1 70 ? -5.957 26.469 -0.791 1 96.19 70 LYS B CA 1
ATOM 1624 C C . LYS B 1 70 ? -6.949 25.953 0.239 1 96.19 70 LYS B C 1
ATOM 1626 O O . LYS B 1 70 ? -6.562 25.562 1.344 1 96.19 70 LYS B O 1
ATOM 1631 N N . ASP B 1 71 ? -8.203 26.016 -0.127 1 96.56 71 ASP B N 1
ATOM 1632 C CA . ASP B 1 71 ? -9.234 25.469 0.749 1 96.56 71 ASP B CA 1
ATOM 1633 C C . ASP B 1 71 ? -8.977 24 1.051 1 96.56 71 ASP B C 1
ATOM 1635 O O . ASP B 1 71 ? -8.617 23.234 0.157 1 96.56 71 ASP B O 1
ATOM 1639 N N . PRO B 1 72 ? -9.086 23.609 2.289 1 97.06 72 PRO B N 1
ATOM 1640 C CA . PRO B 1 72 ? -8.828 22.219 2.666 1 97.06 72 PRO B CA 1
ATOM 1641 C C . PRO B 1 72 ? -9.625 21.219 1.833 1 97.06 72 PRO B C 1
ATOM 1643 O O . PRO B 1 72 ? -9.18 20.094 1.621 1 97.06 72 PRO B O 1
ATOM 1646 N N . LYS B 1 73 ? -10.836 21.578 1.33 1 97.25 73 LYS B N 1
ATOM 1647 C CA . LYS B 1 73 ? -11.664 20.688 0.52 1 97.25 73 LYS B CA 1
ATOM 1648 C C . LYS B 1 73 ? -11.016 20.406 -0.832 1 97.25 73 LYS B C 1
ATOM 1650 O O . LYS B 1 73 ? -11.391 19.453 -1.521 1 97.25 73 LYS B O 1
ATOM 1655 N N . ASP B 1 74 ? -10.031 21.266 -1.188 1 97.88 74 ASP B N 1
ATOM 1656 C CA . ASP B 1 74 ? -9.383 21.172 -2.494 1 97.88 74 ASP B CA 1
ATOM 1657 C C . ASP B 1 74 ? -8 20.531 -2.375 1 97.88 74 ASP B C 1
ATOM 1659 O O . ASP B 1 74 ? -7.277 20.422 -3.367 1 97.88 74 ASP B O 1
ATOM 1663 N N . ILE B 1 75 ? -7.562 20.188 -1.208 1 98.25 75 ILE B N 1
ATOM 1664 C CA . ILE B 1 75 ? -6.297 19.5 -0.969 1 98.25 75 ILE B CA 1
ATOM 1665 C C . ILE B 1 75 ? -6.547 18.016 -0.721 1 98.25 75 ILE B C 1
ATOM 1667 O O . ILE B 1 75 ? -7.066 17.641 0.333 1 98.25 75 ILE B O 1
ATOM 1671 N N . LEU B 1 76 ? -6.172 17.234 -1.652 1 98.12 76 LEU B N 1
ATOM 1672 C CA . LEU B 1 76 ? -6.367 15.797 -1.524 1 98.12 76 LEU B CA 1
ATOM 1673 C C . LEU B 1 76 ? -5.242 15.164 -0.711 1 98.12 76 LEU B C 1
ATOM 1675 O O . LEU B 1 76 ? -4.078 15.539 -0.862 1 98.12 76 LEU B O 1
ATOM 1679 N N . ILE B 1 77 ? -5.586 14.188 0.064 1 97.81 77 ILE B N 1
ATOM 1680 C CA . ILE B 1 77 ? -4.602 13.469 0.86 1 97.81 77 ILE B CA 1
ATOM 1681 C C . ILE B 1 77 ? -3.59 12.789 -0.062 1 97.81 77 ILE B C 1
ATOM 1683 O O . ILE B 1 77 ? -2.391 12.766 0.23 1 97.81 77 ILE B O 1
ATOM 1687 N N . LYS B 1 78 ? -4.094 12.297 -1.198 1 96.19 78 LYS B N 1
ATOM 1688 C CA . LYS B 1 78 ? -3.211 11.656 -2.168 1 96.19 78 LYS B CA 1
ATOM 1689 C C . LYS B 1 78 ? -2.117 12.617 -2.635 1 96.19 78 LYS B C 1
ATOM 1691 O O . LYS B 1 78 ? -0.967 12.211 -2.818 1 96.19 78 LYS B O 1
ATOM 1696 N N . ASP B 1 79 ? -2.451 13.891 -2.838 1 96.88 79 ASP B N 1
ATOM 1697 C CA . ASP B 1 79 ? -1.477 14.875 -3.301 1 96.88 79 ASP B CA 1
ATOM 1698 C C . ASP B 1 79 ? -0.413 15.133 -2.234 1 96.88 79 ASP B C 1
ATOM 1700 O O . A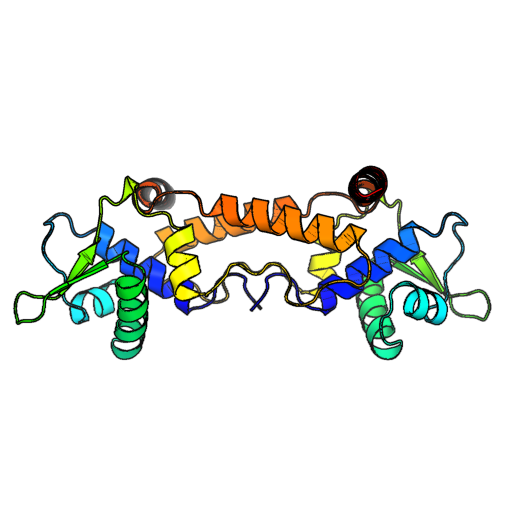SP B 1 79 ? 0.759 15.344 -2.559 1 96.88 79 ASP B O 1
ATOM 1704 N N . ILE B 1 80 ? -0.821 15.141 -0.99 1 98.06 80 ILE B N 1
ATOM 1705 C CA . ILE B 1 80 ? 0.107 15.297 0.125 1 98.06 80 ILE B CA 1
ATOM 1706 C C . ILE B 1 80 ? 1.08 14.117 0.152 1 98.06 80 ILE B C 1
ATOM 1708 O O . ILE B 1 80 ? 2.295 14.312 0.224 1 98.06 80 ILE B O 1
ATOM 1712 N N . ILE B 1 81 ? 0.531 12.914 0.018 1 96.25 81 ILE B N 1
ATOM 1713 C CA . ILE B 1 81 ? 1.347 11.703 0.074 1 96.25 81 ILE B CA 1
ATOM 1714 C C . ILE B 1 81 ? 2.316 11.68 -1.105 1 96.25 81 ILE B C 1
ATOM 1716 O O . ILE B 1 81 ? 3.506 11.398 -0.934 1 96.25 81 ILE B O 1
ATOM 1720 N N . ILE B 1 82 ? 1.865 12.008 -2.279 1 94.94 82 ILE B N 1
ATOM 1721 C CA . ILE B 1 82 ? 2.703 11.977 -3.473 1 94.94 82 ILE B CA 1
ATOM 1722 C C . ILE B 1 82 ? 3.826 13.008 -3.34 1 94.94 82 ILE B C 1
ATOM 1724 O O . ILE B 1 82 ? 4.973 12.734 -3.711 1 94.94 82 ILE B O 1
ATOM 1728 N N . ALA B 1 83 ? 3.559 14.156 -2.807 1 96.88 83 ALA B N 1
ATOM 1729 C CA . ALA B 1 83 ? 4.555 15.211 -2.625 1 96.88 83 ALA B CA 1
ATOM 1730 C C . ALA B 1 83 ? 5.672 14.758 -1.688 1 96.88 83 ALA B C 1
ATOM 1732 O O . ALA B 1 83 ? 6.824 15.156 -1.849 1 96.88 83 ALA B O 1
ATOM 1733 N N . LEU B 1 84 ? 5.34 13.883 -0.809 1 96.5 84 LEU B N 1
ATOM 1734 C CA . LEU B 1 84 ? 6.277 13.508 0.244 1 96.5 84 LEU B CA 1
ATOM 1735 C C . LEU B 1 84 ? 6.961 12.188 -0.081 1 96.5 84 LEU B C 1
ATOM 1737 O O . LEU B 1 84 ? 8.094 11.945 0.34 1 96.5 84 LEU B O 1
ATOM 1741 N N . GLU B 1 85 ? 6.246 11.25 -0.763 1 90.88 85 GLU B N 1
ATOM 1742 C CA . GLU B 1 85 ? 6.742 9.914 -1.061 1 90.88 85 GLU B CA 1
ATOM 1743 C C . GLU B 1 85 ? 7.262 9.82 -2.492 1 90.88 85 GLU B C 1
ATOM 1745 O O . GLU B 1 85 ? 7.945 8.859 -2.85 1 90.88 85 GLU B O 1
ATOM 1750 N N . ASP B 1 86 ? 7.062 10.766 -3.312 1 84.62 86 ASP B N 1
ATOM 1751 C CA . ASP B 1 86 ? 7.312 10.758 -4.75 1 84.62 86 ASP B CA 1
ATOM 1752 C C . ASP B 1 86 ? 6.238 9.961 -5.488 1 84.62 86 ASP B C 1
ATOM 1754 O O . ASP B 1 86 ? 5.727 10.414 -6.52 1 84.62 86 ASP B O 1
ATOM 1758 N N . ASP B 1 87 ? 5.922 8.781 -5.004 1 84.94 87 ASP B N 1
ATOM 1759 C CA . ASP B 1 87 ? 4.832 8 -5.578 1 84.94 87 ASP B CA 1
ATOM 1760 C C . ASP B 1 87 ? 4.258 7.023 -4.559 1 84.94 87 ASP B C 1
ATOM 1762 O O . ASP B 1 87 ? 4.789 6.887 -3.453 1 84.94 87 ASP B O 1
ATOM 1766 N N . ILE B 1 88 ? 3.012 6.562 -4.848 1 88.81 88 ILE B N 1
ATOM 1767 C CA . ILE B 1 88 ? 2.443 5.43 -4.125 1 88.81 88 ILE B CA 1
ATOM 1768 C C . ILE B 1 88 ? 2.756 4.133 -4.867 1 88.81 88 ILE B C 1
ATOM 1770 O O . ILE B 1 88 ? 2.098 3.803 -5.855 1 88.81 88 ILE B O 1
ATOM 1774 N N . LYS B 1 89 ? 3.758 3.48 -4.43 1 91.5 89 LYS B N 1
ATOM 1775 C CA . LYS B 1 89 ? 4.25 2.285 -5.113 1 91.5 89 LYS B CA 1
ATOM 1776 C C . LYS B 1 89 ? 3.693 1.019 -4.469 1 91.5 89 LYS B C 1
ATOM 1778 O O . LYS B 1 89 ? 3.916 0.77 -3.283 1 91.5 89 LYS B O 1
ATOM 1783 N N . ILE B 1 90 ? 3.006 0.221 -5.254 1 93.25 90 ILE B N 1
ATOM 1784 C CA . ILE B 1 90 ? 2.471 -1.026 -4.719 1 93.25 90 ILE B CA 1
ATOM 1785 C C . ILE B 1 90 ? 3.516 -2.133 -4.844 1 93.25 90 ILE B C 1
ATOM 1787 O O . ILE B 1 90 ? 3.676 -2.949 -3.934 1 93.25 90 ILE B O 1
ATOM 1791 N N . ILE B 1 91 ? 4.266 -2.141 -5.969 1 94.69 91 ILE B N 1
ATOM 1792 C CA . ILE B 1 91 ? 5.363 -3.08 -6.16 1 94.69 91 ILE B CA 1
ATOM 1793 C C . ILE B 1 91 ? 6.621 -2.324 -6.582 1 94.69 91 ILE B C 1
ATOM 1795 O O . ILE B 1 91 ? 6.535 -1.245 -7.172 1 94.69 91 ILE B O 1
ATOM 1799 N N . ASP B 1 92 ? 7.766 -2.82 -6.207 1 88.56 92 ASP B N 1
ATOM 1800 C CA . ASP B 1 92 ? 9.016 -2.182 -6.605 1 88.56 92 ASP B CA 1
ATOM 1801 C C . ASP B 1 92 ? 9.68 -2.938 -7.754 1 88.56 92 ASP B C 1
ATOM 1803 O O . ASP B 1 92 ? 10.656 -2.461 -8.336 1 88.56 92 ASP B O 1
ATOM 1807 N N . THR B 1 93 ? 9.117 -4.141 -8.078 1 91.38 93 THR B N 1
ATOM 1808 C CA . THR B 1 93 ? 9.648 -4.988 -9.141 1 91.38 93 THR B CA 1
ATOM 1809 C C . THR B 1 93 ? 8.516 -5.535 -10.016 1 91.38 93 THR B C 1
ATOM 1811 O O . THR B 1 93 ? 7.52 -6.047 -9.5 1 91.38 93 THR B O 1
ATOM 1814 N N . LYS B 1 94 ? 8.672 -5.395 -11.297 1 93.62 94 LYS B N 1
ATOM 1815 C CA . LYS B 1 94 ? 7.68 -5.965 -12.195 1 93.62 94 LYS B CA 1
ATOM 1816 C C . LYS B 1 94 ? 7.863 -7.477 -12.328 1 93.62 94 LYS B C 1
ATOM 1818 O O . LYS B 1 94 ? 8.984 -7.977 -12.266 1 93.62 94 LYS B O 1
ATOM 1823 N N . SER B 1 95 ? 6.758 -8.086 -12.43 1 94.5 95 SER B N 1
ATOM 1824 C CA . SER B 1 95 ? 6.797 -9.516 -12.734 1 94.5 95 SER B CA 1
ATOM 1825 C C . SER B 1 95 ? 7.102 -9.758 -14.211 1 94.5 95 SER B C 1
ATOM 1827 O O . SER B 1 95 ? 6.805 -8.914 -15.055 1 94.5 95 SER B O 1
ATOM 1829 N N . ASN B 1 96 ? 7.711 -10.859 -14.492 1 93.94 96 ASN B N 1
ATOM 1830 C CA . ASN B 1 96 ? 7.832 -11.266 -15.891 1 93.94 96 ASN B CA 1
ATOM 1831 C C . ASN B 1 96 ? 6.5 -11.758 -16.453 1 93.94 96 ASN B C 1
ATOM 1833 O O . ASN B 1 96 ? 6.355 -11.93 -17.656 1 93.94 96 ASN B O 1
ATOM 1837 N N . ASN B 1 97 ? 5.555 -12.008 -15.648 1 94.56 97 ASN B N 1
ATOM 1838 C CA . ASN B 1 97 ? 4.203 -12.406 -16.031 1 94.56 97 ASN B CA 1
ATOM 1839 C C . ASN B 1 97 ? 3.314 -11.195 -16.281 1 94.56 97 ASN B C 1
ATOM 1841 O O . ASN B 1 97 ? 2.953 -10.469 -15.359 1 94.56 97 ASN B O 1
ATOM 1845 N N . PRO B 1 98 ? 2.943 -10.961 -17.5 1 94.38 98 PRO B N 1
ATOM 1846 C CA . PRO B 1 98 ? 2.168 -9.758 -17.828 1 94.38 98 PRO B CA 1
ATOM 1847 C C . PRO B 1 98 ? 0.807 -9.734 -17.141 1 94.38 98 PRO B C 1
ATOM 1849 O O . PRO B 1 98 ? 0.283 -8.656 -16.828 1 94.38 98 PRO B O 1
ATOM 1852 N N . ILE B 1 99 ? 0.235 -10.883 -16.891 1 94.56 99 ILE B N 1
ATOM 1853 C CA . ILE B 1 99 ? -1.053 -10.977 -16.203 1 94.56 99 ILE B CA 1
ATOM 1854 C C . ILE B 1 99 ? -0.944 -10.383 -14.805 1 94.56 99 ILE B C 1
ATOM 1856 O O . ILE B 1 99 ? -1.801 -9.594 -14.391 1 94.56 99 ILE B O 1
ATOM 1860 N N . LEU B 1 100 ? 0.11 -10.742 -14.133 1 96.69 100 LEU B N 1
ATOM 1861 C CA . LEU B 1 100 ? 0.315 -10.227 -12.781 1 96.69 100 LEU B CA 1
ATOM 1862 C C . LEU B 1 100 ? 0.589 -8.727 -12.805 1 96.69 100 LEU B C 1
ATOM 1864 O O . LEU B 1 100 ? 0.172 -8.008 -11.898 1 96.69 100 LEU B O 1
ATOM 1868 N N . ASN B 1 101 ? 1.275 -8.25 -13.836 1 96.56 101 ASN B N 1
ATOM 1869 C CA . ASN B 1 101 ? 1.531 -6.816 -13.93 1 96.56 101 ASN B CA 1
ATOM 1870 C C . ASN B 1 101 ? 0.237 -6.027 -14.109 1 96.56 101 ASN B C 1
ATOM 1872 O O . ASN B 1 101 ? 0.091 -4.938 -13.555 1 96.56 101 ASN B O 1
ATOM 1876 N N . ILE B 1 102 ? -0.736 -6.547 -14.898 1 96.38 102 ILE B N 1
ATOM 1877 C CA . ILE B 1 102 ? -2.043 -5.91 -15.039 1 96.38 102 ILE B CA 1
ATOM 1878 C C . ILE B 1 102 ? -2.748 -5.883 -13.688 1 96.38 102 ILE B C 1
ATOM 1880 O O . ILE B 1 102 ? -3.307 -4.855 -13.289 1 96.38 102 ILE B O 1
ATOM 1884 N N . PHE B 1 103 ? -2.689 -6.98 -12.961 1 97 103 PHE B N 1
ATOM 1885 C CA . PHE B 1 103 ? -3.279 -7.07 -11.625 1 97 103 PHE B CA 1
ATOM 1886 C C . PHE B 1 103 ? -2.684 -6.02 -10.695 1 97 103 PHE B C 1
ATOM 1888 O O . PHE B 1 103 ? -3.414 -5.285 -10.031 1 97 103 PHE B O 1
ATOM 1895 N N . PHE B 1 104 ? -1.38 -5.922 -10.641 1 96.88 104 PHE B N 1
ATOM 1896 C CA . PHE B 1 104 ? -0.711 -4.984 -9.742 1 96.88 104 PHE B CA 1
ATOM 1897 C C . PHE B 1 104 ? -0.998 -3.545 -10.148 1 96.88 104 PHE B C 1
ATOM 1899 O O . PHE B 1 104 ? -1.155 -2.674 -9.297 1 96.88 104 PHE B O 1
ATOM 1906 N N . ASP B 1 105 ? -1.062 -3.271 -11.469 1 95.69 105 ASP B N 1
ATOM 1907 C CA . ASP B 1 105 ? -1.369 -1.925 -11.938 1 95.69 105 ASP B CA 1
ATOM 1908 C C . ASP B 1 105 ? -2.773 -1.501 -11.516 1 95.69 105 ASP B C 1
ATOM 1910 O O . ASP B 1 105 ? -2.977 -0.369 -11.07 1 95.69 105 ASP B O 1
ATOM 1914 N N . GLU B 1 106 ? -3.701 -2.385 -11.656 1 96.12 106 GLU B N 1
ATOM 1915 C CA . GLU B 1 106 ? -5.062 -2.076 -11.227 1 96.12 106 GLU B CA 1
ATOM 1916 C C . GLU B 1 106 ? -5.137 -1.889 -9.711 1 96.12 106 GLU B C 1
ATOM 1918 O O . GLU B 1 106 ? -5.848 -1.009 -9.227 1 96.12 106 GLU B O 1
ATOM 1923 N N . THR B 1 107 ? -4.453 -2.76 -8.984 1 95.81 107 THR B N 1
ATOM 1924 C CA . THR B 1 107 ? -4.418 -2.641 -7.527 1 95.81 107 THR B CA 1
ATOM 1925 C C . THR B 1 107 ? -3.807 -1.306 -7.109 1 95.81 107 THR B C 1
ATOM 1927 O O . THR B 1 107 ? -4.262 -0.685 -6.145 1 95.81 107 THR B O 1
ATOM 1930 N N . LYS B 1 108 ? -2.775 -0.876 -7.832 1 94.5 108 LYS B N 1
ATOM 1931 C CA . LYS B 1 108 ? -2.158 0.426 -7.594 1 94.5 108 LYS B CA 1
ATOM 1932 C C . LYS B 1 108 ? -3.18 1.551 -7.727 1 94.5 108 LYS B C 1
ATOM 1934 O O . LYS B 1 108 ? -3.277 2.414 -6.852 1 94.5 108 LYS B O 1
ATOM 1939 N N . GLU B 1 109 ? -3.949 1.544 -8.773 1 94.94 109 GLU B N 1
ATOM 1940 C CA . GLU B 1 109 ? -4.949 2.582 -9.008 1 94.94 109 GLU B CA 1
ATOM 1941 C C . GLU B 1 109 ? -6.035 2.551 -7.934 1 94.94 109 GLU B C 1
ATOM 1943 O O . GLU B 1 109 ? -6.48 3.6 -7.465 1 94.94 109 GLU B O 1
ATOM 1948 N N . LYS B 1 110 ? -6.438 1.367 -7.562 1 96.38 110 LYS B N 1
ATOM 1949 C CA . LYS B 1 110 ? -7.441 1.235 -6.508 1 96.38 110 LYS B CA 1
ATOM 1950 C C . LYS B 1 110 ? -6.902 1.733 -5.172 1 96.38 110 LYS B C 1
ATOM 1952 O O . LYS B 1 110 ? -7.625 2.373 -4.402 1 96.38 110 LYS B O 1
ATOM 1957 N N . THR B 1 111 ? -5.648 1.446 -4.879 1 94.44 111 THR B N 1
ATOM 1958 C CA . THR B 1 111 ? -5.023 1.918 -3.648 1 94.44 111 THR B CA 1
ATOM 1959 C C . THR B 1 111 ? -4.957 3.441 -3.625 1 94.44 111 THR B C 1
ATOM 1961 O O . THR B 1 111 ? -5.281 4.066 -2.615 1 94.44 111 THR B O 1
ATOM 1964 N N . LYS B 1 112 ? -4.555 4.023 -4.738 1 93.12 112 LYS B N 1
ATOM 1965 C CA . LYS B 1 112 ? -4.484 5.477 -4.836 1 93.12 112 LYS B CA 1
ATOM 1966 C C . LYS B 1 112 ? -5.832 6.117 -4.52 1 93.12 112 LYS B C 1
ATOM 1968 O O . LYS B 1 112 ? -5.895 7.168 -3.881 1 93.12 112 LYS B O 1
ATOM 1973 N N . LYS B 1 113 ? -6.871 5.449 -4.953 1 95.5 113 LYS B N 1
ATOM 1974 C CA . LYS B 1 113 ? -8.219 5.984 -4.77 1 95.5 113 LYS B CA 1
ATOM 1975 C C . LYS B 1 113 ? -8.594 6.02 -3.291 1 95.5 113 LYS B C 1
ATOM 1977 O O . LYS B 1 113 ? -9.477 6.785 -2.889 1 95.5 113 LYS B O 1
ATOM 1982 N N . LEU B 1 114 ? -7.934 5.203 -2.457 1 95.19 114 LEU B N 1
ATOM 1983 C CA . LEU B 1 114 ? -8.195 5.203 -1.021 1 95.19 114 LEU B CA 1
ATOM 1984 C C . LEU B 1 114 ? -7.734 6.512 -0.386 1 95.19 114 LEU B C 1
ATOM 1986 O O . LEU B 1 114 ? -8.156 6.852 0.722 1 95.19 114 LEU B O 1
ATOM 1990 N N . PHE B 1 115 ? -6.898 7.305 -1.133 1 95.38 115 PHE B N 1
ATOM 1991 C CA . PHE B 1 115 ? -6.363 8.562 -0.615 1 95.38 115 PHE B CA 1
ATOM 1992 C C . PHE B 1 115 ? -6.977 9.75 -1.342 1 95.38 115 PHE B C 1
ATOM 1994 O O . PHE B 1 115 ? -6.465 10.867 -1.255 1 95.38 115 PHE B O 1
ATOM 2001 N N . ASN B 1 116 ? -8.102 9.539 -2.059 1 96.38 116 ASN B N 1
ATOM 2002 C CA . ASN B 1 116 ? -8.75 10.586 -2.84 1 96.38 116 ASN B CA 1
ATOM 2003 C C . ASN B 1 116 ? -9.633 11.477 -1.964 1 96.38 116 ASN B C 1
ATOM 2005 O O . ASN B 1 116 ? -10.258 12.414 -2.457 1 96.38 116 ASN B O 1
ATOM 2009 N N . LEU B 1 117 ? -9.602 11.383 -0.7 1 96.69 117 LEU B N 1
ATOM 2010 C CA . LEU B 1 117 ? -10.352 12.273 0.179 1 96.69 117 LEU B CA 1
ATOM 2011 C C . LEU B 1 117 ? -9.578 13.562 0.437 1 96.69 117 LEU B C 1
ATOM 2013 O O . LEU B 1 117 ? -8.352 13.602 0.294 1 96.69 117 LEU B O 1
ATOM 2017 N N . SER B 1 118 ? -10.336 14.609 0.734 1 98.06 118 SER B N 1
ATOM 2018 C CA . SER B 1 118 ? -9.719 15.906 0.983 1 98.06 118 SER B CA 1
ATOM 2019 C C . SER B 1 118 ? -9.203 16.016 2.414 1 98.06 118 SER B C 1
ATOM 2021 O O . SER B 1 118 ? -9.578 15.211 3.273 1 98.06 118 SER B O 1
ATOM 2023 N N . LEU B 1 119 ? -8.305 16.969 2.613 1 97.56 119 LEU B N 1
ATOM 2024 C CA . LEU B 1 119 ? -7.82 17.25 3.959 1 97.56 119 LEU B CA 1
ATOM 2025 C C . LEU B 1 119 ? -8.977 17.562 4.902 1 97.56 119 LEU B C 1
ATOM 2027 O O . LEU B 1 119 ? -8.961 17.156 6.066 1 97.56 119 LEU B O 1
ATOM 2031 N N . LYS B 1 120 ? -10.047 18.234 4.406 1 96.38 120 LYS B N 1
ATOM 2032 C CA . LYS B 1 120 ? -11.234 18.547 5.199 1 96.38 120 LYS B CA 1
ATOM 2033 C C . LYS B 1 120 ? -11.945 17.281 5.66 1 96.38 120 LYS B C 1
ATOM 2035 O O . LYS B 1 120 ? -12.5 17.234 6.758 1 96.38 120 LYS B O 1
ATOM 2040 N N . ASP B 1 121 ? -11.883 16.203 4.887 1 96.56 121 ASP B N 1
ATOM 2041 C CA . ASP B 1 121 ? -12.578 14.953 5.172 1 96.56 121 ASP B CA 1
ATOM 2042 C C . ASP B 1 121 ? -11.984 14.258 6.398 1 96.56 121 ASP B C 1
ATOM 2044 O O . ASP B 1 121 ? -12.617 13.375 6.984 1 96.56 121 ASP B O 1
ATOM 2048 N N . LEU B 1 122 ? -10.766 14.664 6.812 1 94.56 122 LEU B N 1
ATOM 2049 C CA . LEU B 1 122 ? -10.164 14.078 8.008 1 94.56 122 LEU B CA 1
ATOM 2050 C C . LEU B 1 122 ? -11.008 14.359 9.242 1 94.56 122 LEU B C 1
ATOM 2052 O O . LEU B 1 122 ? -10.914 13.648 10.242 1 94.56 122 LEU B O 1
ATOM 2056 N N . LYS B 1 123 ? -11.805 15.414 9.141 1 90.56 123 LYS B N 1
ATOM 2057 C CA . LYS B 1 123 ? -12.68 15.766 10.25 1 90.56 123 LYS B CA 1
ATOM 2058 C C . LYS B 1 123 ? -13.594 14.602 10.625 1 90.56 123 LYS B C 1
ATOM 2060 O O . LYS B 1 123 ? -13.969 14.453 11.789 1 90.56 123 LYS B O 1
ATOM 2065 N N . GLN B 1 124 ? -13.922 13.789 9.641 1 93 124 GLN B N 1
ATOM 2066 C CA . GLN B 1 124 ? -14.781 12.633 9.906 1 93 124 GLN B CA 1
ATOM 2067 C C . GLN B 1 124 ? -14.109 11.672 10.875 1 93 124 GLN B C 1
ATOM 2069 O O . GLN B 1 124 ? -14.789 10.984 11.641 1 93 124 GLN B O 1
ATOM 2074 N N . TYR B 1 125 ? -12.828 11.57 10.836 1 93.5 125 TYR B N 1
ATOM 2075 C CA . TYR B 1 125 ? -12.094 10.68 11.734 1 93.5 125 TYR B CA 1
ATOM 2076 C C . TYR B 1 125 ? -11.969 11.297 13.117 1 93.5 125 TYR B C 1
ATOM 2078 O O . TYR B 1 125 ? -11.773 10.578 14.109 1 93.5 125 TYR B O 1
ATOM 2086 N N . GLN B 1 126 ? 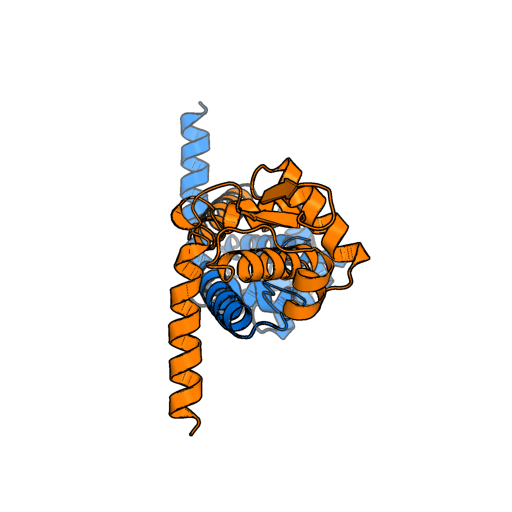-12.031 12.633 13.133 1 89 126 GLN B N 1
ATOM 2087 C CA . GLN B 1 126 ? -12.141 13.297 14.422 1 89 126 GLN B CA 1
ATOM 2088 C C . GLN B 1 126 ? -13.43 12.898 15.148 1 89 126 GLN B C 1
ATOM 2090 O O . GLN B 1 126 ? -13.414 12.656 16.359 1 89 126 GLN B O 1
ATOM 2095 N N . ASP B 1 127 ? -14.484 12.844 14.367 1 89 127 ASP B N 1
ATOM 2096 C CA . ASP B 1 127 ? -15.766 12.43 14.922 1 89 127 ASP B CA 1
ATOM 2097 C C . ASP B 1 127 ? -15.703 10.992 15.438 1 89 127 ASP B C 1
ATOM 2099 O O . ASP B 1 127 ? -16.234 10.688 16.516 1 89 127 ASP B O 1
ATOM 2103 N N . LYS B 1 128 ? -15.078 10.148 14.742 1 89.56 128 LYS B N 1
ATOM 2104 C CA . LYS B 1 128 ? -14.906 8.758 15.156 1 89.56 128 LYS B CA 1
ATOM 2105 C C . LYS B 1 128 ? -14.102 8.656 16.438 1 89.56 128 LYS B C 1
ATOM 2107 O O . LYS B 1 128 ? -14.43 7.879 17.328 1 89.56 128 LYS B O 1
ATOM 2112 N N . TYR B 1 129 ? -13.078 9.422 16.484 1 89.69 129 TYR B N 1
ATOM 2113 C CA . TYR B 1 129 ? -12.219 9.438 17.672 1 89.69 129 TYR B CA 1
ATOM 2114 C C . TYR B 1 129 ? -12.992 9.898 18.906 1 89.69 129 TYR B C 1
ATOM 2116 O O . TYR B 1 129 ? -12.875 9.305 19.969 1 89.69 129 TYR B O 1
ATOM 2124 N N . ASN B 1 130 ? -13.797 10.891 18.688 1 89.06 130 ASN B N 1
ATOM 2125 C CA . ASN B 1 130 ? -14.594 11.414 19.781 1 89.06 130 ASN B CA 1
ATOM 2126 C C . ASN B 1 130 ? -15.609 10.391 20.281 1 89.06 130 ASN B C 1
ATOM 2128 O O . ASN B 1 130 ? -15.883 10.305 21.484 1 89.06 130 ASN B O 1
ATOM 2132 N N . GLN B 1 131 ? -16.125 9.609 19.391 1 86.81 131 GLN B N 1
ATOM 2133 C CA . GLN B 1 131 ? -17.062 8.555 19.75 1 86.81 131 GLN B CA 1
ATOM 2134 C C . GLN B 1 131 ? -16.359 7.449 20.547 1 86.81 131 GLN B C 1
ATOM 2136 O O . GLN B 1 131 ? -16.938 6.906 21.5 1 86.81 131 GLN B O 1
ATOM 2141 N N . TYR B 1 132 ? -15.164 7.094 20.172 1 79.25 132 TYR B N 1
ATOM 2142 C CA . TYR B 1 132 ? -14.391 6.086 20.891 1 79.25 132 TYR B CA 1
ATOM 2143 C C .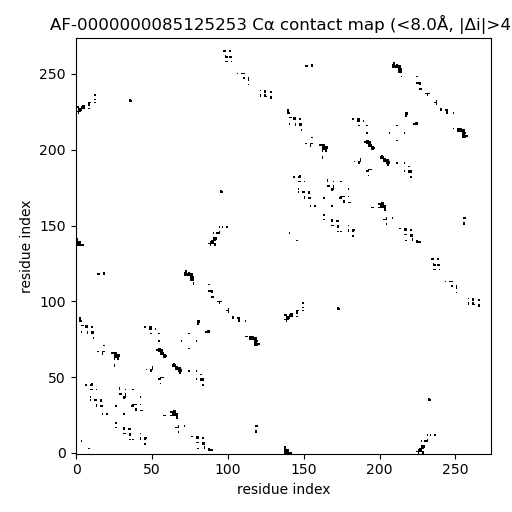 TYR B 1 132 ? -14.102 6.535 22.312 1 79.25 132 TYR B C 1
ATOM 2145 O O . TYR B 1 132 ? -14.141 5.727 23.25 1 79.25 132 TYR B O 1
ATOM 2153 N N . LEU B 1 133 ? -13.797 7.871 22.422 1 79.94 133 LEU B N 1
ATOM 2154 C CA . LEU B 1 133 ? -13.484 8.422 23.734 1 79.94 133 LEU B CA 1
ATOM 2155 C C . LEU B 1 133 ? -14.727 8.445 24.625 1 79.94 133 LEU B C 1
ATOM 2157 O O . LEU B 1 133 ? -14.641 8.219 25.828 1 79.94 133 LEU B O 1
ATOM 2161 N N . HIS B 1 134 ? -15.82 8.766 24.047 1 75.19 134 HIS B N 1
ATOM 2162 C CA . HIS B 1 134 ? -17.047 8.812 24.828 1 75.19 134 HIS B CA 1
ATOM 2163 C C . HIS B 1 134 ? -17.484 7.41 25.266 1 75.19 134 HIS B C 1
ATOM 2165 O O . HIS B 1 134 ? -18.062 7.238 26.328 1 75.19 134 HIS B O 1
ATOM 2171 N N . TYR B 1 135 ? -17.25 6.441 24.453 1 66.88 135 TYR B N 1
ATOM 2172 C CA . TYR B 1 135 ? -17.656 5.105 24.859 1 66.88 135 TYR B CA 1
ATOM 2173 C C . TYR B 1 135 ? -16.672 4.5 25.844 1 66.88 135 TYR B C 1
ATOM 2175 O O . TYR B 1 135 ? -17.016 3.615 26.625 1 66.88 135 TYR B O 1
ATOM 2183 N N . SER B 1 136 ? -15.438 4.816 25.797 1 56.5 136 SER B N 1
ATOM 2184 C CA . SER B 1 136 ? -14.469 4.324 26.781 1 56.5 136 SER B CA 1
ATOM 2185 C C . SER B 1 136 ? -14.711 4.934 28.156 1 56.5 136 SER B C 1
ATOM 2187 O O . SER 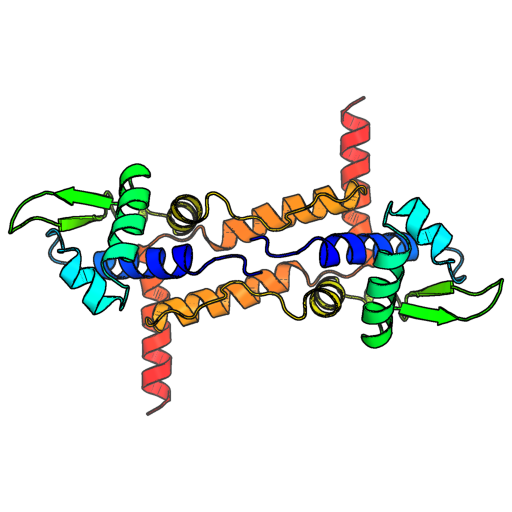B 1 136 ? -13.953 4.684 29.094 1 56.5 136 SER B O 1
ATOM 2189 N N . ILE B 1 137 ? -15.617 5.965 28.344 1 39.41 137 ILE B N 1
ATOM 2190 C CA . ILE B 1 137 ? -15.969 6.328 29.703 1 39.41 137 ILE B CA 1
ATOM 2191 C C . ILE B 1 137 ? -17 5.352 30.25 1 39.41 137 ILE B C 1
ATOM 2193 O O . ILE B 1 137 ? -17.891 4.91 29.531 1 39.41 137 ILE B O 1
#

pLDDT: mean 93.52, std 7.91, range [39.41, 98.75]

Secondary structure (DSSP, 8-state):
--SB-HHHHHHHHHHHHHHH-TT-PPBPHHHHHHHHT--HHHHHHHHHHHHHTTSEEEE-STT-EEEESS-GGG-BHHHHHHHHHSS--SBSS--S-HHHHHHHHHHHHHHHHTT-SBGGGGHHHHHHHHHHHHHT-/--SB-HHHHHHHHHHHHHHH-TT-PPBPHHHHHHHHT--HHHHHHHHHHHHHTTSEEEE-STT-EEEESS-GGG-BHHHHHHHHHSS--SBSS--S-HHHHHHHHHHHHHHHHTT-SBGGGGHHHHHHHHHHHHHT-

Foldseek 3Di:
DDLADPQLVLLLLLQLVLVPPPVQFADALVRSCVVSVHPSVSSVVSVVLCVVLQQWDWDDDPRIHIHGNDDQQPAFSLSSRCSRVVARQPDPDDDPDVVVVVVRVVVRVVVSVVRRGTSVCCVVVVVVVVVVVVVVD/DDLADPQLVLLLLLQLVLVPPPVQFADALVRSCVVSVNPSVSSVVLVVLCVVLQQWDWDDDPRIHIHGNDDQQPAFSLSSRCSRVVARQPDPDDDPDVVVVVVRVVVRVVVSVVRRGTSVCCVVVVVVVVVVVVVVD